Protein AF-A0A7S0Z4N4-F1 (afdb_monomer)

Foldseek 3Di:
DQQQPDDPVVVVVVVVQLVVQDAVVAPQVVLQLAAKAWWRHWVVQVVVCPPQVKHWPTWMWGDDPQKIKIWTWIDGPDHTKIKIWIFGKDWDAFDQDPNDTFTKIFTDTQAIAMGADPVDRPHHDDGCVVVVNDDPVRVVRSVVVNVVPDRVQRMWGWSHDDSVVGKTWIARPVVRIIIID

Secondary structure (DSSP, 8-state):
--TT---HHHHHHHHHHHHH--BTT-HHHHTT--EEEE--B-HHHHHHHGGGT-EEEEEEEEEETTEEEEEEEEESSSPSEEEEEEEEEEEEEEEEETTEEEEEEEEEEEEEEE-B-SS-TTSBPP-HHHHT---HHHHHHHHHHHHHS-GGG-EEEEEEEETTTTEEEEEEGGGTEEEE-

Nearest PDB structures (foldseek):
  5l33-assembly1_A  TM=5.636E-01  e=8.376E-01  synthetic construct
  8chu-assembly1_B  TM=6.435E-01  e=3.064E+00  Homo sapiens
  3f40-assembly1_A-2  TM=3.895E-01  e=5.260E+00  Cytophaga hutchinsonii ATCC 33406
  1omo-assembly1_A  TM=4.072E-01  e=6.186E+00  Archaeoglobus fulgidus

Mean predicted aligned error: 5.61 Å

Structure (mmCIF, N/CA/C/O backbone):
data_AF-A0A7S0Z4N4-F1
#
_entry.id   AF-A0A7S0Z4N4-F1
#
loop_
_atom_site.group_PDB
_atom_site.id
_atom_site.type_symbol
_atom_site.label_atom_id
_atom_site.label_alt_id
_atom_site.label_comp_id
_atom_site.label_asym_id
_atom_site.label_entity_id
_atom_site.label_seq_id
_atom_site.pdbx_PDB_ins_code
_atom_site.Cartn_x
_atom_site.Cartn_y
_atom_site.Cartn_z
_atom_site.occupancy
_atom_site.B_iso_or_equiv
_atom_site.auth_seq_id
_atom_site.auth_comp_id
_atom_site.auth_asym_id
_atom_site.auth_atom_id
_atom_site.pdbx_PDB_model_num
ATOM 1 N N . VAL A 1 1 ? -11.111 -10.489 -17.518 1.00 46.25 1 VAL A N 1
ATOM 2 C CA . VAL A 1 1 ? -11.376 -10.528 -16.069 1.00 46.25 1 VAL A CA 1
ATOM 3 C C . VAL A 1 1 ? -10.587 -9.399 -15.455 1.00 46.25 1 VAL A C 1
ATOM 5 O O . VAL A 1 1 ? -9.392 -9.303 -15.719 1.00 46.25 1 VAL A O 1
ATOM 8 N N . ASN A 1 2 ? -11.277 -8.478 -14.805 1.00 59.56 2 ASN A N 1
ATOM 9 C CA . ASN A 1 2 ? -10.670 -7.348 -14.133 1.00 59.56 2 ASN A CA 1
ATOM 10 C C . ASN A 1 2 ? -10.387 -7.793 -12.696 1.00 59.56 2 ASN A C 1
ATOM 12 O O . ASN A 1 2 ? -11.323 -8.106 -11.979 1.00 59.56 2 ASN A O 1
ATOM 16 N N . LEU A 1 3 ? -9.113 -7.952 -12.330 1.00 57.69 3 LEU A N 1
ATOM 17 C CA . LEU A 1 3 ? -8.719 -8.735 -11.150 1.00 57.69 3 LEU A CA 1
ATOM 18 C C . LEU A 1 3 ? -9.187 -8.133 -9.810 1.00 57.69 3 LEU A C 1
ATOM 20 O O . LEU A 1 3 ? -9.170 -8.836 -8.811 1.00 57.69 3 LEU A O 1
ATOM 24 N N . TYR A 1 4 ? -9.593 -6.859 -9.808 1.00 65.19 4 TYR A N 1
ATOM 25 C CA . TYR A 1 4 ? -10.124 -6.144 -8.637 1.00 65.1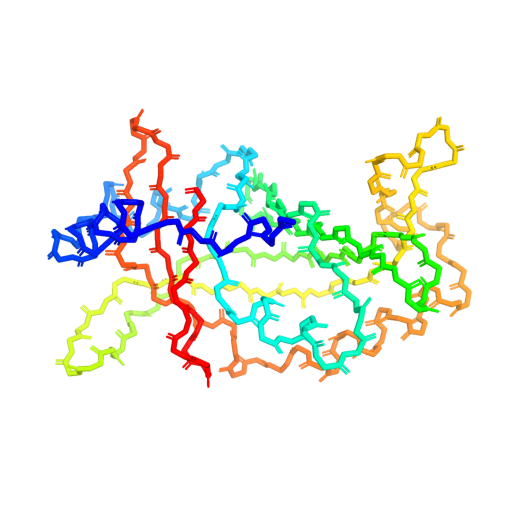9 4 TYR A CA 1
ATOM 26 C C . TYR A 1 4 ? -11.592 -5.746 -8.781 1.00 65.19 4 TYR A C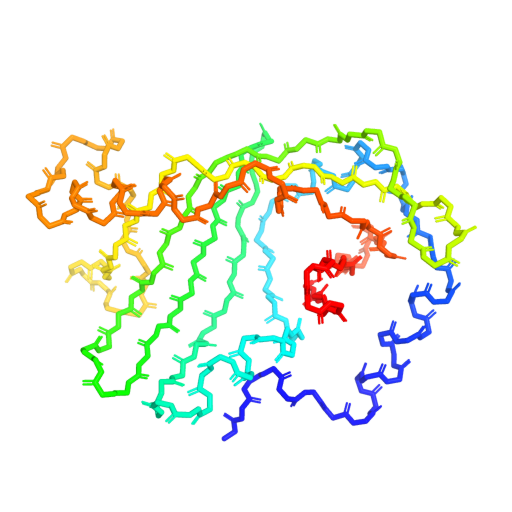 1
ATOM 28 O O . TYR A 1 4 ? -12.103 -4.985 -7.963 1.00 65.19 4 TYR A O 1
ATOM 36 N N . ASP A 1 5 ? -12.241 -6.200 -9.850 1.00 68.94 5 ASP A N 1
ATOM 37 C CA . ASP A 1 5 ? -13.694 -6.190 -9.951 1.00 68.94 5 ASP A CA 1
ATOM 38 C C . ASP A 1 5 ? -14.164 -7.416 -9.171 1.00 68.94 5 ASP A C 1
ATOM 40 O O . ASP A 1 5 ? -14.197 -8.533 -9.694 1.00 68.94 5 ASP A O 1
ATOM 44 N N . VAL A 1 6 ? -14.329 -7.218 -7.866 1.00 78.25 6 VAL A N 1
ATOM 45 C CA . VAL A 1 6 ? -14.783 -8.265 -6.956 1.00 78.25 6 VAL A CA 1
ATOM 46 C C . VAL A 1 6 ? -16.273 -8.500 -7.179 1.00 78.25 6 VAL A C 1
ATOM 48 O O . VAL A 1 6 ? -17.012 -7.564 -7.479 1.00 78.25 6 VAL A O 1
ATOM 51 N N . ASP A 1 7 ? -16.709 -9.752 -7.078 1.00 84.94 7 ASP A N 1
ATOM 52 C CA . ASP A 1 7 ? -18.134 -10.065 -7.159 1.00 84.94 7 ASP A CA 1
ATOM 53 C C . ASP A 1 7 ? -18.909 -9.517 -5.945 1.00 84.94 7 ASP A C 1
ATOM 55 O O . ASP A 1 7 ? -18.328 -9.099 -4.937 1.00 84.94 7 ASP A O 1
ATOM 59 N N . ASP A 1 8 ? -20.239 -9.508 -6.062 1.00 88.00 8 ASP A N 1
ATOM 60 C CA . ASP A 1 8 ? -21.138 -8.962 -5.041 1.00 88.00 8 ASP A CA 1
ATOM 61 C C . ASP A 1 8 ? -20.968 -9.657 -3.675 1.00 88.00 8 ASP A C 1
ATOM 63 O O . ASP A 1 8 ? -21.143 -9.016 -2.638 1.00 88.00 8 ASP A O 1
ATOM 67 N N . ASP A 1 9 ? -20.588 -10.940 -3.657 1.00 90.75 9 ASP A N 1
ATOM 68 C CA . ASP A 1 9 ? -20.400 -11.712 -2.425 1.00 90.75 9 ASP A CA 1
ATOM 69 C C . ASP A 1 9 ? -19.124 -11.274 -1.689 1.00 90.75 9 ASP A C 1
ATOM 71 O O . ASP A 1 9 ? -19.149 -11.034 -0.478 1.00 90.75 9 ASP A O 1
ATOM 75 N N . ILE A 1 10 ? -18.005 -11.111 -2.405 1.00 90.44 10 ILE A N 1
ATOM 76 C CA . ILE A 1 10 ? -16.762 -10.577 -1.830 1.00 90.44 10 ILE A CA 1
ATOM 77 C C . ILE A 1 10 ? -16.967 -9.131 -1.373 1.00 90.44 10 ILE A C 1
ATOM 79 O O . ILE A 1 10 ? -16.501 -8.763 -0.292 1.00 90.44 10 ILE A O 1
ATOM 83 N N . GLN A 1 11 ? -17.676 -8.315 -2.157 1.00 91.50 11 GLN A N 1
ATOM 84 C CA . GLN A 1 11 ? -17.976 -6.939 -1.766 1.00 91.50 11 GLN A CA 1
ATOM 85 C C . GLN A 1 11 ? -18.809 -6.892 -0.477 1.00 91.50 11 GLN A C 1
ATOM 87 O O . GLN A 1 11 ? -18.475 -6.132 0.431 1.00 91.50 11 GLN A O 1
ATOM 92 N N . LEU A 1 12 ? -19.826 -7.750 -0.349 1.00 93.62 12 LEU A N 1
ATOM 93 C CA . LEU A 1 12 ? -20.621 -7.870 0.873 1.00 93.62 12 LEU A CA 1
ATOM 94 C C . LEU A 1 12 ? -19.760 -8.268 2.081 1.00 93.62 12 LEU A C 1
ATOM 96 O O . LEU A 1 12 ? -19.913 -7.695 3.159 1.00 93.62 12 LEU A O 1
ATOM 100 N N . CYS A 1 13 ? -18.832 -9.215 1.914 1.00 94.50 13 CYS A N 1
ATOM 101 C CA . CYS A 1 13 ? -17.885 -9.579 2.969 1.00 94.50 13 CYS A CA 1
ATOM 102 C C . CYS A 1 13 ? -17.023 -8.384 3.396 1.00 94.50 13 CYS A C 1
ATOM 104 O O . CYS A 1 13 ? -16.891 -8.133 4.591 1.00 94.50 13 CYS A O 1
ATOM 106 N N . ILE A 1 14 ? -16.473 -7.620 2.445 1.00 94.94 14 ILE A N 1
ATOM 107 C CA . ILE A 1 14 ? -15.687 -6.412 2.745 1.00 94.94 14 ILE A CA 1
ATOM 108 C C . ILE A 1 14 ? -16.529 -5.403 3.538 1.00 94.94 14 ILE A C 1
ATOM 110 O O . ILE A 1 14 ? -16.046 -4.851 4.526 1.00 94.94 14 ILE A O 1
ATOM 114 N N . ASP A 1 15 ? -17.784 -5.185 3.146 1.00 95.12 15 ASP A N 1
ATOM 115 C CA . ASP A 1 15 ? -18.675 -4.240 3.822 1.00 95.12 15 ASP A CA 1
ATOM 116 C C . ASP A 1 15 ? -18.962 -4.659 5.275 1.00 95.12 15 ASP A C 1
ATOM 118 O O . ASP A 1 15 ? -18.921 -3.815 6.173 1.00 95.12 15 ASP A O 1
ATOM 122 N N . ILE A 1 16 ? -19.154 -5.960 5.529 1.00 96.12 16 ILE A N 1
ATOM 123 C CA . ILE A 1 16 ? -19.314 -6.516 6.885 1.00 96.12 16 ILE A CA 1
ATOM 124 C C . ILE A 1 16 ? -18.063 -6.258 7.737 1.00 96.12 16 ILE A C 1
ATOM 126 O O . ILE A 1 16 ? -18.179 -5.838 8.889 1.00 96.12 16 ILE A O 1
ATOM 130 N N . LEU A 1 17 ? -16.863 -6.468 7.183 1.00 96.44 17 LEU A N 1
ATOM 131 C CA . LEU A 1 17 ? -15.604 -6.208 7.895 1.00 96.44 17 LEU A CA 1
ATOM 132 C C . LEU A 1 17 ? -15.439 -4.716 8.233 1.00 96.44 17 LEU A C 1
ATOM 134 O O . LEU A 1 17 ? -15.033 -4.360 9.338 1.00 96.44 17 LEU A O 1
ATOM 138 N N . ILE A 1 18 ? -15.792 -3.823 7.304 1.00 95.38 18 ILE A N 1
ATOM 139 C CA . ILE A 1 18 ? -15.747 -2.367 7.520 1.00 95.38 18 ILE A CA 1
ATOM 140 C C . ILE A 1 18 ? -16.744 -1.922 8.604 1.00 95.38 18 ILE A C 1
ATOM 142 O O . ILE A 1 18 ? -16.462 -0.974 9.358 1.00 95.38 18 ILE A O 1
ATOM 146 N N . GLU A 1 19 ? -17.917 -2.560 8.657 1.00 94.25 19 GLU A N 1
ATOM 147 C CA . GLU A 1 19 ? -18.938 -2.303 9.674 1.00 94.25 19 GLU A CA 1
ATOM 148 C C . GLU A 1 19 ? -18.472 -2.739 11.067 1.00 94.25 19 GLU A C 1
ATOM 150 O O . GLU A 1 19 ? -18.597 -1.949 12.006 1.00 94.25 19 GLU A O 1
ATOM 155 N N . ASP A 1 20 ? -17.883 -3.934 11.185 1.00 94.50 20 ASP A N 1
ATOM 156 C CA . ASP A 1 20 ? -17.264 -4.419 12.425 1.00 94.50 20 ASP A CA 1
ATOM 157 C C . ASP A 1 20 ? -16.164 -3.463 12.909 1.00 94.50 20 ASP A C 1
ATOM 159 O O . ASP A 1 20 ? -16.126 -3.059 14.075 1.00 94.50 20 ASP A O 1
ATOM 163 N N . GLY A 1 21 ? -15.308 -3.017 11.989 1.00 93.31 21 GLY A N 1
ATOM 164 C CA . GLY A 1 21 ? -14.367 -1.942 12.259 1.00 93.31 21 GLY A CA 1
ATOM 165 C C . GLY A 1 21 ? -13.212 -2.311 13.189 1.00 93.31 21 GLY A C 1
ATOM 166 O O . GLY A 1 21 ? -12.494 -1.405 13.629 1.00 93.31 21 GLY A O 1
ATOM 167 N N . SER A 1 22 ? -13.054 -3.591 13.544 1.00 95.12 22 SER A N 1
ATOM 168 C CA . SER A 1 22 ? -12.025 -4.022 14.484 1.00 95.12 22 SER A CA 1
ATOM 169 C C . SER A 1 22 ? -10.623 -3.898 13.894 1.00 95.12 22 SER A C 1
ATOM 171 O O . SER A 1 22 ? -10.385 -4.051 12.698 1.00 95.12 22 SER A O 1
ATOM 173 N N . VAL A 1 23 ? -9.671 -3.566 14.764 1.00 95.88 23 VAL A N 1
ATOM 174 C CA . VAL A 1 23 ? -8.250 -3.475 14.425 1.00 95.88 23 VAL A CA 1
ATOM 175 C C . VAL A 1 23 ? -7.489 -4.264 15.482 1.00 95.88 23 VAL A C 1
ATOM 177 O O . VAL A 1 23 ? -7.193 -3.751 16.566 1.00 95.88 23 VAL A O 1
ATOM 180 N N . SER A 1 24 ? -7.215 -5.532 15.189 1.00 93.50 24 SER A N 1
ATOM 181 C CA . SER A 1 24 ? -6.606 -6.498 16.106 1.00 93.50 24 SER A CA 1
ATOM 182 C C . SER A 1 24 ? -5.245 -6.029 16.618 1.00 93.50 24 SER A C 1
ATOM 184 O O . SER A 1 24 ? -4.288 -5.853 15.863 1.00 93.50 24 SER A O 1
ATOM 186 N N . GLY A 1 25 ? -5.147 -5.810 17.933 1.00 90.62 25 GLY A N 1
ATOM 187 C CA . GLY A 1 25 ? -3.938 -5.277 18.574 1.00 90.62 25 GLY A CA 1
ATOM 188 C C . GLY A 1 25 ? -3.689 -3.780 18.331 1.00 90.62 25 GLY A C 1
ATOM 189 O O . GLY A 1 25 ? -2.651 -3.264 18.742 1.00 90.62 25 GLY A O 1
ATOM 190 N N . GLY A 1 26 ? -4.635 -3.071 17.706 1.00 93.81 26 GLY A N 1
ATOM 191 C CA . GLY A 1 26 ? -4.545 -1.644 17.405 1.00 93.81 26 GLY A CA 1
ATOM 192 C C . GLY A 1 26 ? -3.664 -1.309 16.198 1.00 93.81 26 GLY A C 1
ATOM 193 O O . GLY A 1 26 ? -3.061 -2.174 15.563 1.00 93.81 26 GLY A O 1
ATOM 194 N N . ILE A 1 27 ? -3.585 -0.014 15.878 1.00 94.62 27 ILE A N 1
ATOM 195 C CA . ILE A 1 27 ? -2.885 0.475 14.680 1.00 94.62 27 ILE A CA 1
ATOM 196 C C . ILE A 1 27 ? -1.398 0.116 14.661 1.00 94.62 27 ILE A C 1
ATOM 198 O O . ILE A 1 27 ? -0.863 -0.199 13.605 1.00 94.62 27 ILE A O 1
ATOM 202 N N . GLU A 1 28 ? -0.749 0.099 15.825 1.00 94.00 28 GLU A N 1
ATOM 203 C CA . GLU A 1 28 ? 0.664 -0.270 15.956 1.00 94.00 28 GLU A CA 1
ATOM 204 C C . GLU A 1 28 ? 0.929 -1.712 15.516 1.00 94.00 28 GLU A C 1
ATOM 206 O O . GLU A 1 28 ? 2.006 -2.011 15.009 1.00 94.00 28 GLU A O 1
ATOM 211 N N . ASN A 1 29 ? -0.045 -2.606 15.695 1.00 91.94 29 ASN A N 1
ATOM 212 C CA . ASN A 1 29 ? 0.056 -3.979 15.218 1.00 91.94 29 ASN A CA 1
ATOM 213 C C . ASN A 1 29 ? -0.190 -4.061 13.706 1.00 91.94 29 ASN A C 1
ATOM 215 O O . ASN A 1 29 ? 0.565 -4.723 13.005 1.00 91.94 29 ASN A O 1
ATOM 219 N N . ALA A 1 30 ? -1.188 -3.331 13.197 1.00 90.44 30 ALA A N 1
ATOM 220 C CA . ALA A 1 30 ? -1.506 -3.298 11.768 1.00 90.44 30 ALA A CA 1
ATOM 221 C C . ALA A 1 30 ? -0.333 -2.787 10.911 1.00 90.44 30 ALA A C 1
ATOM 223 O O . ALA A 1 30 ? -0.017 -3.362 9.875 1.00 90.44 30 ALA A O 1
ATOM 224 N N . VAL A 1 31 ? 0.367 -1.737 11.356 1.00 92.31 31 VAL A N 1
ATOM 225 C CA . VAL A 1 31 ? 1.522 -1.182 10.617 1.00 92.31 31 VAL A CA 1
ATOM 226 C C . VAL A 1 31 ? 2.799 -2.015 10.751 1.00 92.31 31 VAL A C 1
ATOM 228 O O . VAL A 1 31 ? 3.743 -1.801 9.997 1.00 92.31 31 VAL A O 1
ATOM 231 N N . ARG A 1 32 ? 2.834 -2.950 11.707 1.00 89.31 32 ARG A N 1
ATOM 232 C CA . ARG A 1 32 ? 3.895 -3.952 11.884 1.00 89.31 32 ARG A CA 1
ATOM 233 C C . ARG A 1 32 ? 3.587 -5.270 11.184 1.00 89.31 32 ARG A C 1
ATOM 235 O O . ARG A 1 32 ? 4.298 -6.230 11.452 1.00 89.31 32 ARG A O 1
ATOM 242 N N . GLY A 1 33 ? 2.523 -5.344 10.379 1.00 84.19 33 GLY A N 1
ATOM 243 C CA . GLY A 1 33 ? 2.094 -6.547 9.663 1.00 84.19 33 GLY A CA 1
ATOM 244 C C . GLY A 1 33 ? 3.123 -7.017 8.634 1.00 84.19 33 GLY A C 1
ATOM 245 O O . GLY A 1 33 ? 2.863 -6.964 7.437 1.00 84.19 33 GLY A O 1
ATOM 246 N N . ASP A 1 34 ? 4.300 -7.425 9.101 1.00 91.62 34 ASP A N 1
ATOM 247 C CA . ASP A 1 34 ? 5.420 -7.881 8.300 1.00 91.62 34 ASP A CA 1
ATOM 248 C C . ASP A 1 34 ? 4.990 -9.115 7.504 1.00 91.62 34 ASP A C 1
ATOM 250 O O . ASP A 1 34 ? 4.361 -10.034 8.036 1.00 91.62 34 ASP A O 1
ATOM 254 N N . GLY A 1 35 ? 5.329 -9.131 6.220 1.00 92.75 35 GLY A N 1
ATOM 255 C CA . GLY A 1 35 ? 4.901 -10.166 5.292 1.00 92.75 35 GLY A CA 1
ATOM 256 C C . GLY A 1 35 ? 4.506 -9.623 3.927 1.00 92.75 35 GLY A C 1
ATOM 257 O O . GLY A 1 35 ? 4.689 -8.444 3.610 1.00 92.75 35 GLY A O 1
ATOM 258 N N . GLU A 1 36 ? 3.976 -10.526 3.110 1.00 94.62 36 GLU A N 1
ATOM 259 C CA . GLU A 1 36 ? 3.473 -10.239 1.772 1.00 94.62 36 GLU A CA 1
ATOM 260 C C . GLU A 1 36 ? 1.947 -10.138 1.811 1.00 94.62 36 GLU A C 1
ATOM 262 O O . GLU A 1 36 ? 1.270 -11.025 2.326 1.00 94.62 36 GLU A O 1
ATOM 267 N N . TRP A 1 37 ? 1.416 -9.062 1.241 1.00 94.88 37 TRP A N 1
ATOM 268 C CA . TRP A 1 37 ? -0.009 -8.761 1.191 1.00 94.88 37 TRP A CA 1
ATOM 269 C C . TRP A 1 37 ? -0.445 -8.671 -0.260 1.00 94.88 37 TRP A C 1
ATOM 271 O O . TRP A 1 37 ? 0.063 -7.839 -1.018 1.00 94.88 37 TRP A O 1
ATOM 281 N N . GLN A 1 38 ? -1.391 -9.514 -0.658 1.00 94.19 38 GLN A N 1
ATOM 282 C CA . GLN A 1 38 ? -1.901 -9.518 -2.020 1.00 94.19 38 GLN A CA 1
ATOM 283 C C . GLN A 1 38 ? -3.226 -8.768 -2.077 1.00 94.19 38 GLN A C 1
ATOM 285 O O . GLN A 1 38 ? -4.231 -9.217 -1.539 1.00 94.19 38 GLN A O 1
ATOM 290 N N . VAL A 1 39 ? -3.249 -7.648 -2.797 1.00 93.25 39 VAL A N 1
ATOM 291 C CA . VAL A 1 39 ? -4.478 -6.873 -2.954 1.00 93.25 39 VAL A CA 1
ATOM 292 C C . VAL A 1 39 ? -5.457 -7.653 -3.819 1.00 93.25 39 VAL A C 1
ATOM 294 O O . VAL A 1 39 ? -5.137 -8.034 -4.948 1.00 93.25 39 VAL A O 1
ATOM 297 N N . PHE A 1 40 ? -6.666 -7.851 -3.304 1.00 91.69 40 PHE A N 1
ATOM 298 C CA . PHE A 1 40 ? -7.758 -8.496 -4.031 1.00 91.69 40 PHE A CA 1
ATOM 299 C C . PHE A 1 40 ? -8.908 -7.531 -4.348 1.00 91.69 40 PHE A C 1
ATOM 301 O O . PHE A 1 40 ? -9.676 -7.795 -5.268 1.00 91.69 40 PHE A O 1
ATOM 308 N N . CYS A 1 41 ? -8.996 -6.380 -3.672 1.00 91.12 41 CYS A N 1
ATOM 309 C CA . CYS A 1 41 ? -9.958 -5.324 -3.994 1.00 91.12 41 CYS A CA 1
ATOM 310 C C . CYS A 1 41 ? -9.282 -3.947 -3.991 1.00 91.12 41 CYS A C 1
ATOM 312 O O . CYS A 1 41 ? -8.666 -3.561 -3.001 1.00 91.12 41 CYS A O 1
ATOM 314 N N . ALA A 1 42 ? -9.397 -3.202 -5.096 1.00 89.62 42 ALA A N 1
ATOM 315 C CA . ALA A 1 42 ? -8.920 -1.822 -5.234 1.00 89.62 42 ALA A CA 1
ATOM 316 C C . ALA A 1 42 ? -9.644 -1.094 -6.393 1.00 89.62 42 ALA A C 1
ATOM 318 O O . ALA A 1 42 ? -9.065 -0.895 -7.469 1.00 89.62 42 ALA A O 1
ATOM 319 N N . PRO A 1 43 ? -10.907 -0.662 -6.208 1.00 85.62 43 PRO A N 1
ATOM 320 C CA . PRO A 1 43 ? -11.743 -0.124 -7.288 1.00 85.62 43 PRO A CA 1
ATOM 321 C C . PRO A 1 43 ? -11.146 1.087 -8.018 1.00 85.62 43 PRO A C 1
ATOM 323 O O . PRO A 1 43 ? -11.321 1.252 -9.225 1.00 85.62 43 PRO A O 1
ATOM 326 N N . HIS A 1 44 ? -10.389 1.946 -7.331 1.00 83.06 44 HIS A N 1
ATOM 327 C CA . HIS A 1 44 ? -9.733 3.072 -8.000 1.00 83.06 44 HIS A CA 1
ATOM 328 C C . HIS A 1 44 ? -8.714 2.641 -9.068 1.00 83.06 44 HIS A C 1
ATOM 330 O O . HIS A 1 44 ? -8.573 3.326 -10.080 1.00 83.06 44 HIS A O 1
ATOM 336 N N . ILE A 1 45 ? -8.032 1.506 -8.889 1.00 78.31 45 ILE A N 1
ATOM 337 C CA . ILE A 1 45 ? -7.049 0.999 -9.855 1.00 78.31 45 ILE A CA 1
ATOM 338 C C . ILE A 1 45 ? -7.744 0.547 -11.136 1.00 78.31 45 ILE A C 1
ATOM 340 O O . ILE A 1 45 ? -7.269 0.845 -12.232 1.00 78.31 45 ILE A O 1
ATOM 344 N N . VAL A 1 46 ? -8.908 -0.093 -11.004 1.00 71.00 46 VAL A N 1
ATOM 345 C CA . VAL A 1 46 ? -9.796 -0.428 -12.126 1.00 71.00 46 VAL A CA 1
ATOM 346 C C . VAL A 1 46 ? -10.173 0.822 -12.915 1.00 71.00 46 VAL A C 1
ATOM 348 O O . VAL A 1 46 ? -10.040 0.861 -14.140 1.00 71.00 46 VAL A O 1
ATOM 351 N N . ASN A 1 47 ? -10.617 1.856 -12.202 1.00 70.44 47 ASN A N 1
ATOM 352 C CA . ASN A 1 47 ? -11.106 3.087 -12.813 1.00 70.44 47 ASN A CA 1
ATOM 353 C C . ASN A 1 47 ? -9.993 3.863 -13.535 1.00 70.44 47 ASN A C 1
ATOM 355 O O . ASN A 1 47 ? -10.247 4.468 -14.575 1.00 70.44 47 ASN A O 1
ATOM 359 N N . LEU A 1 48 ? -8.756 3.811 -13.029 1.00 67.31 48 LEU A N 1
ATOM 360 C CA . LEU A 1 48 ? -7.581 4.399 -13.684 1.00 67.31 48 LEU A CA 1
ATOM 361 C C . LEU A 1 48 ? -7.113 3.586 -14.906 1.00 67.31 48 LEU A C 1
ATOM 363 O O . LEU A 1 48 ? -6.638 4.163 -15.883 1.00 67.31 48 LEU A O 1
ATOM 367 N N . ALA A 1 49 ? -7.264 2.260 -14.872 1.00 63.03 49 ALA A N 1
ATOM 368 C CA . ALA A 1 49 ? -6.912 1.338 -15.956 1.00 63.03 49 ALA A CA 1
ATOM 369 C C . ALA A 1 49 ? -7.847 1.440 -17.181 1.00 63.03 49 ALA A C 1
ATOM 371 O O . ALA A 1 49 ? -7.395 1.411 -18.332 1.00 63.03 49 ALA A O 1
ATOM 372 N N . GLY A 1 50 ? -9.156 1.563 -16.933 1.00 60.06 50 GLY A N 1
ATOM 373 C CA . GLY A 1 50 ? -10.216 1.416 -17.938 1.00 60.06 50 GLY A CA 1
ATOM 374 C C . GLY A 1 50 ? -10.087 2.295 -19.195 1.00 60.06 50 GLY A C 1
ATOM 375 O O . GLY A 1 50 ? -10.159 1.755 -20.301 1.00 60.06 50 GLY A O 1
ATOM 376 N N . PRO A 1 51 ? -9.865 3.619 -19.086 1.00 59.47 51 PRO A N 1
ATOM 377 C CA . PRO A 1 51 ? -9.896 4.520 -20.244 1.00 59.47 51 PRO A CA 1
ATOM 378 C C . PRO A 1 51 ? -8.747 4.345 -21.248 1.00 59.47 51 PRO A C 1
ATOM 380 O O . PRO A 1 51 ? -8.865 4.787 -22.388 1.00 59.47 51 PRO A O 1
ATOM 383 N N . VAL A 1 52 ? -7.629 3.732 -20.841 1.00 59.97 52 VAL A N 1
ATOM 384 C CA . VAL A 1 52 ? -6.372 3.719 -21.622 1.00 59.97 52 VAL A CA 1
ATOM 385 C C . VAL A 1 52 ? -5.962 2.298 -22.034 1.00 59.97 52 VAL A C 1
ATOM 387 O O . VAL A 1 52 ? -4.874 2.084 -22.563 1.00 59.97 52 VAL A O 1
ATOM 390 N N . GLY A 1 53 ? -6.815 1.295 -21.791 1.00 61.03 53 GLY A N 1
ATOM 391 C CA . GLY A 1 53 ? -6.509 -0.106 -22.105 1.00 61.03 53 GLY A CA 1
ATOM 392 C C . GLY A 1 53 ? -5.306 -0.659 -21.331 1.00 61.03 53 GLY A C 1
ATOM 393 O O . GLY A 1 53 ? -4.694 -1.634 -21.767 1.00 61.03 53 GLY A O 1
ATOM 394 N N . VAL A 1 54 ? -4.955 -0.027 -20.208 1.00 69.81 54 VAL A N 1
ATOM 395 C CA . VAL A 1 54 ? -3.900 -0.478 -19.299 1.00 69.81 54 VAL A CA 1
ATOM 396 C C . VAL A 1 54 ? -4.535 -1.408 -18.275 1.00 69.81 54 VAL A C 1
ATOM 398 O O . VAL A 1 54 ? -5.641 -1.164 -17.813 1.00 69.81 54 VAL A O 1
ATOM 401 N N . ARG A 1 55 ? -3.861 -2.495 -17.918 1.00 74.19 55 ARG A N 1
ATOM 402 C CA . ARG A 1 55 ? -4.244 -3.373 -16.809 1.00 74.19 55 ARG A CA 1
ATOM 403 C C . ARG A 1 55 ? -3.217 -3.231 -15.713 1.00 74.19 55 ARG A C 1
ATOM 405 O O . ARG A 1 55 ? -2.038 -3.276 -16.027 1.00 74.19 55 ARG A O 1
ATOM 412 N N . PHE A 1 56 ? -3.664 -3.126 -14.471 1.00 80.12 56 PHE A N 1
ATOM 413 C CA . PHE A 1 56 ? -2.810 -3.097 -13.290 1.00 80.12 56 PHE A CA 1
ATOM 414 C C . PHE A 1 56 ? -3.123 -4.327 -12.442 1.00 80.12 56 PHE A C 1
ATOM 416 O O . PHE A 1 56 ? -4.077 -4.297 -11.680 1.00 80.12 56 PHE A O 1
ATOM 423 N N . ALA A 1 57 ? -2.411 -5.436 -12.633 1.00 81.31 57 ALA A N 1
ATOM 424 C CA . ALA A 1 57 ? -2.600 -6.657 -11.846 1.00 81.31 57 ALA A CA 1
ATOM 425 C C . ALA A 1 57 ? -1.452 -7.663 -12.057 1.00 81.31 57 ALA A C 1
ATOM 427 O O . ALA A 1 57 ? -1.085 -7.906 -13.215 1.00 81.31 57 ALA A O 1
ATOM 428 N N . PRO A 1 58 ? -0.950 -8.322 -10.992 1.00 87.50 58 PRO A N 1
ATOM 429 C CA . PRO A 1 58 ? -1.346 -8.160 -9.584 1.00 87.50 58 PRO A CA 1
ATOM 430 C C . PRO A 1 58 ? -0.744 -6.897 -8.940 1.00 87.50 58 PRO A C 1
ATOM 432 O O . PRO A 1 58 ? 0.170 -6.290 -9.499 1.00 87.50 58 PRO A O 1
ATOM 435 N N . LEU A 1 59 ? -1.291 -6.508 -7.787 1.00 90.88 59 LEU A N 1
ATOM 436 C CA . LEU A 1 59 ? -0.804 -5.478 -6.874 1.00 90.88 59 LEU A CA 1
ATOM 437 C C . LEU A 1 59 ? -0.515 -6.180 -5.556 1.00 90.88 59 LEU A C 1
ATOM 439 O O . LEU A 1 59 ? -1.369 -6.882 -5.013 1.00 90.88 59 LEU A O 1
ATOM 443 N N . GLN A 1 60 ? 0.691 -5.975 -5.064 1.00 94.38 60 GLN A N 1
ATOM 444 C CA . GLN A 1 60 ? 1.183 -6.602 -3.853 1.00 94.38 60 GLN A CA 1
ATOM 445 C C . GLN A 1 60 ? 1.930 -5.580 -3.009 1.00 94.38 60 GLN A C 1
ATOM 447 O O . GLN A 1 60 ? 2.569 -4.667 -3.545 1.00 94.38 60 GLN A O 1
ATOM 452 N N . TYR A 1 61 ? 1.873 -5.772 -1.697 1.00 94.44 61 TYR A N 1
ATOM 453 C CA . TYR A 1 61 ? 2.711 -5.069 -0.745 1.00 94.44 61 TYR A CA 1
ATOM 454 C C . TYR A 1 61 ? 3.635 -6.048 -0.032 1.00 94.44 61 TYR A C 1
ATOM 456 O O . TYR A 1 61 ? 3.248 -7.173 0.262 1.00 94.44 61 TYR A O 1
ATOM 464 N N . VAL A 1 62 ? 4.842 -5.600 0.285 1.00 95.50 62 VAL A N 1
ATOM 465 C CA . VAL A 1 62 ? 5.745 -6.290 1.208 1.00 95.50 62 VAL A CA 1
ATOM 466 C C . VAL A 1 62 ? 6.065 -5.330 2.337 1.00 95.50 62 VAL A C 1
ATOM 468 O O . VAL A 1 62 ? 6.525 -4.216 2.074 1.00 95.50 62 VAL A O 1
ATOM 471 N N . ILE A 1 63 ? 5.812 -5.750 3.572 1.00 94.81 63 ILE A N 1
ATOM 472 C CA . ILE A 1 63 ? 6.132 -4.987 4.778 1.00 94.81 63 ILE A CA 1
ATOM 473 C C . ILE A 1 63 ? 7.220 -5.734 5.550 1.00 94.81 63 ILE A C 1
ATOM 475 O O . ILE A 1 63 ? 7.140 -6.947 5.722 1.00 94.81 63 ILE A O 1
ATOM 479 N N . ASP A 1 64 ? 8.255 -5.010 5.972 1.00 94.00 64 ASP A N 1
ATOM 480 C CA . ASP A 1 64 ? 9.333 -5.542 6.815 1.00 94.00 64 ASP A CA 1
ATOM 481 C C . ASP A 1 64 ? 9.915 -4.421 7.682 1.00 94.00 64 ASP A C 1
ATOM 483 O O . ASP A 1 64 ? 10.510 -3.457 7.179 1.00 94.00 64 ASP A O 1
ATOM 487 N N . GLY A 1 65 ? 9.709 -4.505 8.996 1.00 91.75 65 GLY A N 1
ATOM 488 C CA . GLY A 1 65 ? 10.293 -3.576 9.959 1.00 91.75 65 GLY A CA 1
ATOM 489 C C . GLY A 1 65 ? 9.872 -2.120 9.729 1.00 91.75 65 GLY A C 1
ATOM 490 O O . GLY A 1 65 ? 10.689 -1.204 9.867 1.00 91.75 65 GLY A O 1
ATOM 491 N N . GLY A 1 66 ? 8.614 -1.896 9.329 1.00 92.69 66 GLY A N 1
ATOM 492 C CA . GLY A 1 66 ? 8.058 -0.567 9.031 1.00 92.69 66 GLY A CA 1
ATOM 493 C C . GLY A 1 66 ? 8.494 0.024 7.684 1.00 92.69 66 GLY A C 1
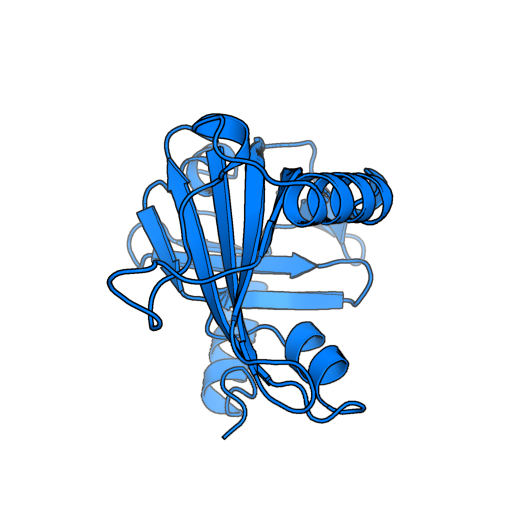ATOM 494 O O . GLY A 1 66 ? 8.187 1.180 7.380 1.00 92.69 66 GLY A O 1
ATOM 495 N N . LYS A 1 67 ? 9.206 -0.745 6.856 1.00 94.69 67 LYS A N 1
ATOM 496 C CA . LYS A 1 67 ? 9.378 -0.441 5.433 1.00 94.69 67 LYS A CA 1
ATOM 497 C C . LYS A 1 67 ? 8.245 -1.076 4.653 1.00 94.69 67 LYS A C 1
ATOM 499 O O . LYS A 1 67 ? 7.790 -2.156 5.006 1.00 94.69 67 LYS A O 1
ATOM 504 N N . ILE A 1 68 ? 7.834 -0.420 3.579 1.00 94.75 68 ILE A N 1
ATOM 505 C CA . ILE A 1 68 ? 6.835 -0.945 2.655 1.00 94.75 68 ILE A CA 1
ATOM 506 C C . ILE A 1 68 ? 7.370 -0.879 1.231 1.00 94.75 68 ILE A C 1
ATOM 508 O O . ILE A 1 68 ? 7.955 0.126 0.820 1.00 94.75 68 ILE A O 1
ATOM 512 N N . ARG A 1 69 ? 7.153 -1.952 0.478 1.00 95.44 69 ARG A N 1
ATOM 513 C CA . ARG A 1 69 ? 7.310 -2.028 -0.973 1.00 95.44 69 ARG A CA 1
ATOM 514 C C . ARG A 1 69 ? 5.942 -2.307 -1.581 1.00 95.44 69 ARG A C 1
ATOM 516 O O . ARG A 1 69 ? 5.199 -3.119 -1.053 1.00 95.44 69 ARG A O 1
ATOM 523 N N . SER A 1 70 ? 5.615 -1.619 -2.662 1.00 93.75 70 SER A N 1
ATOM 524 C CA . SER A 1 70 ? 4.414 -1.809 -3.467 1.00 93.75 70 SER A CA 1
ATOM 525 C C . SER A 1 70 ? 4.852 -2.152 -4.879 1.00 93.75 70 SER A C 1
ATOM 527 O O . SER A 1 70 ? 5.606 -1.384 -5.476 1.00 93.75 70 SER A O 1
ATOM 529 N N . ASP A 1 71 ? 4.387 -3.272 -5.417 1.00 94.56 71 ASP A N 1
ATOM 530 C CA . ASP A 1 71 ? 4.633 -3.652 -6.803 1.00 94.56 71 ASP A CA 1
ATOM 531 C C . ASP A 1 71 ? 3.294 -3.856 -7.502 1.00 94.56 71 ASP A C 1
ATOM 533 O O . ASP A 1 71 ? 2.454 -4.635 -7.054 1.00 94.56 71 ASP A O 1
ATOM 537 N N . VAL A 1 72 ? 3.099 -3.178 -8.630 1.00 90.88 72 VAL A N 1
ATOM 538 C CA . VAL A 1 72 ? 1.951 -3.409 -9.501 1.00 90.88 72 VAL A CA 1
ATOM 539 C C . VAL A 1 72 ? 2.419 -3.730 -10.904 1.00 90.88 72 VAL A C 1
ATOM 541 O O . VAL A 1 72 ? 3.168 -2.973 -11.532 1.00 90.88 72 VAL A O 1
ATOM 544 N N . ARG A 1 73 ? 1.968 -4.865 -11.427 1.00 89.50 73 ARG A N 1
AT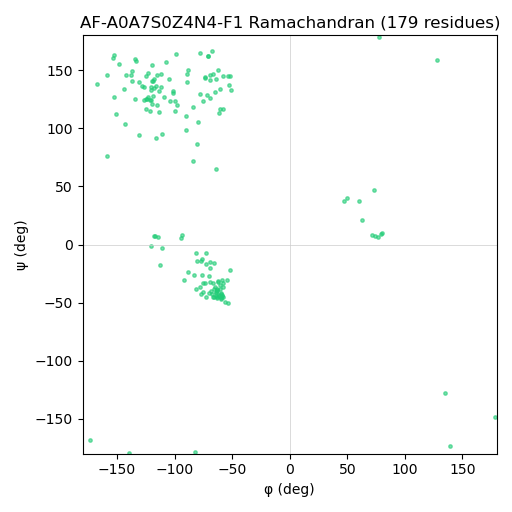OM 545 C CA . ARG A 1 73 ? 2.240 -5.213 -12.817 1.00 89.50 73 ARG A CA 1
ATOM 546 C C . ARG A 1 73 ? 1.313 -4.419 -13.717 1.00 89.50 73 ARG A C 1
ATOM 548 O O . ARG A 1 73 ? 0.103 -4.431 -13.511 1.00 89.50 73 ARG A O 1
ATOM 555 N N . HIS A 1 74 ? 1.866 -3.767 -14.731 1.00 84.75 74 HIS A N 1
ATOM 556 C CA . HIS A 1 74 ? 1.099 -3.093 -15.764 1.00 84.75 74 HIS A CA 1
ATOM 557 C C . HIS A 1 74 ? 1.245 -3.794 -17.120 1.00 84.75 74 HIS A C 1
ATOM 559 O O . HIS A 1 74 ? 2.307 -4.323 -17.446 1.00 84.75 74 HIS A O 1
ATOM 565 N N . GLY A 1 75 ? 0.195 -3.768 -17.938 1.00 77.12 75 GLY A N 1
ATOM 566 C CA . GLY A 1 75 ? 0.245 -4.240 -19.326 1.00 77.12 75 GLY A CA 1
ATOM 567 C C . GLY A 1 75 ? -0.794 -3.564 -20.215 1.00 77.12 75 GLY A C 1
ATOM 568 O O . GLY A 1 75 ? -1.759 -3.001 -19.699 1.00 77.12 75 GLY A O 1
ATOM 569 N N . GLY A 1 76 ? -0.603 -3.587 -21.537 1.00 72.75 76 GLY A N 1
ATOM 570 C CA . GLY A 1 76 ? -1.514 -2.951 -22.501 1.00 72.75 76 GLY A CA 1
ATOM 571 C C . GLY A 1 76 ? -0.803 -2.141 -23.591 1.00 72.75 76 GLY A C 1
ATOM 572 O O . GLY A 1 76 ? 0.059 -2.663 -24.289 1.00 72.75 76 GLY A O 1
ATOM 573 N N . ILE A 1 77 ? -1.201 -0.874 -23.780 1.00 55.62 77 ILE A N 1
ATOM 574 C CA . ILE A 1 77 ? -0.654 0.021 -24.830 1.00 55.62 77 ILE A CA 1
ATOM 575 C C . ILE A 1 77 ? 0.801 0.440 -24.536 1.00 55.62 77 ILE A C 1
ATOM 577 O O . ILE A 1 77 ? 1.572 0.721 -25.454 1.00 55.62 77 ILE A O 1
ATOM 581 N N . VAL A 1 78 ? 1.192 0.460 -23.261 1.00 61.06 78 VAL A N 1
ATOM 582 C CA . VAL A 1 78 ? 2.590 0.595 -22.826 1.00 61.06 78 VAL A CA 1
ATOM 583 C C . VAL A 1 78 ? 3.240 -0.791 -22.732 1.00 61.06 78 VAL A C 1
ATOM 585 O O . VAL A 1 78 ? 2.526 -1.749 -22.433 1.00 61.06 78 VAL A O 1
ATOM 588 N N . PRO A 1 79 ? 4.566 -0.928 -22.948 1.00 69.31 79 PRO A N 1
ATOM 589 C CA . PRO A 1 79 ? 5.250 -2.203 -22.758 1.00 69.31 79 PRO A CA 1
ATOM 590 C C . PRO A 1 79 ? 4.931 -2.800 -21.387 1.00 69.31 79 PRO A C 1
ATOM 592 O O . PRO A 1 79 ? 4.996 -2.094 -20.379 1.00 69.31 79 PRO A O 1
ATOM 595 N N . ASP A 1 80 ? 4.588 -4.087 -21.365 1.00 79.31 80 ASP A N 1
ATOM 596 C CA . ASP A 1 80 ? 4.337 -4.826 -20.131 1.00 79.31 80 ASP A CA 1
ATOM 597 C C . ASP A 1 80 ? 5.520 -4.685 -19.171 1.00 79.31 80 ASP A C 1
ATOM 599 O O . ASP A 1 80 ? 6.688 -4.789 -19.560 1.00 79.31 80 ASP A O 1
ATOM 603 N N . GLY A 1 81 ? 5.216 -4.471 -17.899 1.00 87.44 81 GLY A N 1
ATOM 604 C CA . GLY A 1 81 ? 6.237 -4.229 -16.902 1.00 87.44 81 GLY A CA 1
ATOM 605 C C . GLY A 1 81 ? 5.673 -4.158 -15.500 1.00 87.44 81 GLY A C 1
ATOM 606 O O . GLY A 1 81 ? 4.528 -4.517 -15.237 1.00 87.44 81 GLY A O 1
ATOM 607 N N . TRP A 1 82 ? 6.520 -3.696 -14.598 1.00 91.69 82 TRP A N 1
ATOM 608 C CA . TRP A 1 82 ? 6.186 -3.472 -13.205 1.00 91.69 82 TRP A CA 1
ATOM 609 C C . TRP A 1 82 ? 6.414 -2.010 -12.893 1.00 91.69 82 TRP A C 1
ATOM 611 O O . TRP A 1 82 ? 7.443 -1.470 -13.288 1.00 91.69 82 TRP A O 1
ATOM 621 N N . LEU A 1 83 ? 5.476 -1.396 -12.182 1.00 89.31 83 LEU A N 1
ATOM 622 C CA . LEU A 1 83 ? 5.674 -0.131 -11.497 1.00 89.31 83 LEU A CA 1
ATOM 623 C C . LEU A 1 83 ? 5.821 -0.456 -10.018 1.00 89.31 83 LEU A C 1
ATOM 625 O O . LEU A 1 83 ? 4.959 -1.110 -9.437 1.00 89.31 83 LEU A O 1
ATOM 629 N N . SER A 1 84 ? 6.934 -0.037 -9.440 1.00 93.25 84 SER A N 1
ATOM 630 C CA . SER A 1 84 ? 7.298 -0.365 -8.070 1.00 93.25 84 SER A CA 1
ATOM 631 C C . SER A 1 84 ? 7.566 0.915 -7.288 1.00 93.25 84 SER A C 1
ATOM 633 O O . SER A 1 84 ? 8.082 1.895 -7.839 1.00 93.25 84 SER A O 1
ATOM 635 N N . ALA A 1 85 ? 7.205 0.905 -6.012 1.00 92.94 85 ALA A N 1
ATOM 636 C CA . ALA A 1 85 ? 7.473 1.982 -5.077 1.00 92.94 85 ALA A CA 1
ATOM 637 C C . ALA A 1 85 ? 7.930 1.413 -3.733 1.00 92.94 85 ALA A C 1
ATOM 639 O O . ALA A 1 85 ? 7.441 0.371 -3.303 1.00 92.94 85 ALA A O 1
ATOM 640 N N . SER A 1 86 ? 8.831 2.102 -3.041 1.00 94.75 86 SER A N 1
ATOM 641 C CA . SER A 1 86 ? 9.205 1.766 -1.668 1.00 94.75 86 SER A CA 1
ATOM 642 C C . SER A 1 86 ? 9.243 2.992 -0.778 1.00 94.75 86 SER A C 1
ATOM 644 O O . SER A 1 86 ? 9.357 4.127 -1.244 1.00 94.75 86 SER A O 1
ATOM 646 N N . GLY A 1 87 ? 9.111 2.748 0.516 1.00 93.50 87 GLY A N 1
ATOM 647 C CA . GLY A 1 87 ? 9.024 3.797 1.507 1.00 93.50 87 GLY A CA 1
ATOM 648 C C . GLY A 1 87 ? 8.830 3.244 2.905 1.00 93.50 87 GLY A C 1
ATOM 649 O O . GLY A 1 87 ? 9.301 2.151 3.234 1.00 93.50 87 GLY A O 1
ATOM 650 N N . LYS A 1 88 ? 8.124 4.010 3.732 1.00 94.25 88 LYS A N 1
ATOM 651 C CA . LYS A 1 88 ? 7.849 3.656 5.127 1.00 94.25 88 LYS A CA 1
ATOM 652 C C . LYS A 1 88 ? 6.361 3.621 5.402 1.00 94.25 88 LYS A C 1
ATOM 654 O O . LYS A 1 88 ? 5.610 4.415 4.843 1.00 94.25 88 LYS A O 1
ATOM 659 N N . VAL A 1 89 ? 5.976 2.735 6.310 1.00 94.75 89 VAL A N 1
ATOM 660 C CA . VAL A 1 89 ? 4.646 2.682 6.905 1.00 94.75 89 VAL A CA 1
ATOM 661 C C . VAL A 1 89 ? 4.774 2.916 8.407 1.00 94.75 89 VAL A C 1
ATOM 663 O O . VAL A 1 89 ? 5.673 2.390 9.061 1.00 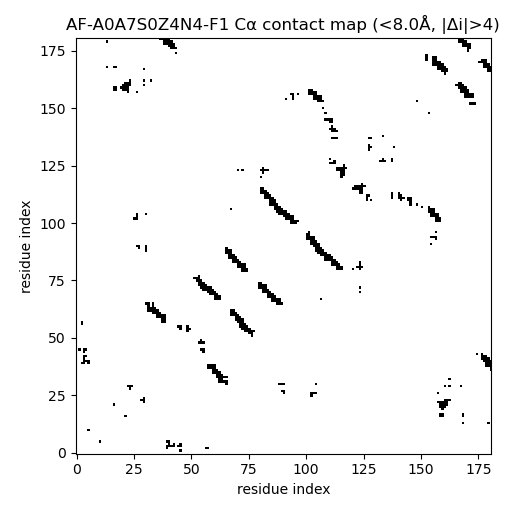94.75 89 VAL A O 1
ATOM 666 N N . SER A 1 90 ? 3.913 3.760 8.965 1.00 94.81 90 SER A N 1
ATOM 667 C CA . SER A 1 90 ? 3.889 4.028 10.406 1.00 94.81 90 SER A CA 1
ATOM 668 C C . SER A 1 90 ? 2.482 4.331 10.892 1.00 94.81 90 SER A C 1
ATOM 670 O O . SER A 1 90 ? 1.633 4.775 10.121 1.00 94.81 90 SER A O 1
ATOM 672 N N . ALA A 1 91 ? 2.219 4.090 12.174 1.00 95.38 91 ALA A N 1
ATOM 673 C CA . ALA A 1 91 ? 0.991 4.551 12.800 1.00 95.38 91 ALA A CA 1
ATOM 674 C C . ALA A 1 91 ? 0.990 6.084 12.850 1.00 95.38 91 ALA A C 1
ATOM 676 O O . ALA A 1 91 ? 2.035 6.724 12.992 1.00 95.38 91 ALA A O 1
ATOM 677 N N . THR A 1 92 ? -0.186 6.691 12.730 1.00 94.44 92 THR A N 1
ATOM 678 C CA . THR A 1 92 ? -0.332 8.141 12.845 1.00 94.44 92 THR A CA 1
ATOM 679 C C . THR A 1 92 ? -1.586 8.507 13.632 1.00 94.44 92 THR A C 1
ATOM 681 O O . THR A 1 92 ? -2.290 7.640 14.152 1.00 94.44 92 THR A O 1
ATOM 684 N N . VAL A 1 93 ? -1.832 9.809 13.784 1.00 92.56 93 VAL A N 1
ATOM 685 C CA . VAL A 1 93 ? -3.031 10.304 14.464 1.00 92.56 93 VAL A CA 1
ATOM 686 C C . VAL A 1 93 ? -4.296 9.787 13.764 1.00 92.56 93 VAL A C 1
ATOM 688 O O . VAL A 1 93 ? -4.290 9.662 12.537 1.00 92.56 93 VAL A O 1
ATOM 691 N N . PRO A 1 94 ? -5.378 9.495 14.511 1.00 93.94 94 PRO A N 1
ATOM 692 C CA . PRO A 1 94 ? -6.631 9.050 13.918 1.00 93.94 94 PRO A CA 1
ATOM 693 C C . PRO A 1 94 ? -7.121 9.980 12.806 1.00 93.94 94 PRO A C 1
ATOM 695 O O . PRO A 1 94 ? -6.962 11.201 12.865 1.00 93.94 94 PRO A O 1
ATOM 698 N N . TYR A 1 95 ? -7.738 9.386 11.791 1.00 93.25 95 TYR A N 1
ATOM 699 C CA . TYR A 1 95 ? -8.293 10.097 10.649 1.00 93.25 95 TYR A CA 1
ATOM 700 C C . TYR A 1 95 ? -9.809 10.221 10.805 1.00 93.25 95 TYR A C 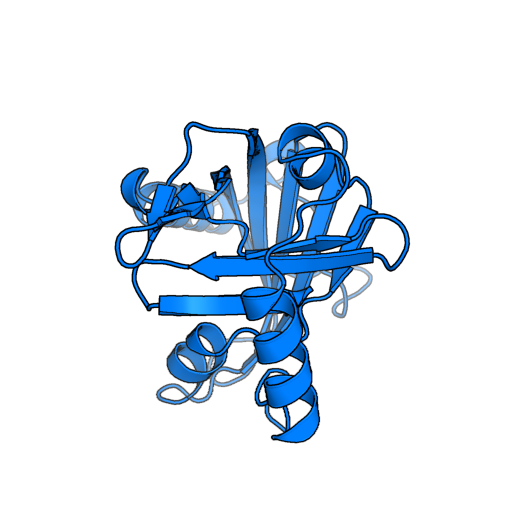1
ATOM 702 O O . TYR A 1 95 ? -10.495 9.238 11.089 1.00 93.25 95 TYR A O 1
ATOM 710 N N . MET A 1 96 ? -10.344 11.425 10.595 1.00 92.94 96 MET A N 1
ATOM 711 C CA . MET A 1 96 ? -11.788 11.661 10.589 1.00 92.94 96 MET A CA 1
ATOM 712 C C . MET A 1 96 ? -12.381 11.231 9.249 1.00 92.94 96 MET A C 1
ATOM 714 O O . MET A 1 96 ? -12.243 11.938 8.252 1.00 92.94 96 MET A O 1
ATOM 718 N N . LEU A 1 97 ? -13.075 10.096 9.237 1.00 90.81 97 LEU A N 1
ATOM 719 C CA . LEU A 1 97 ? -13.772 9.578 8.064 1.00 90.81 97 LEU A CA 1
ATOM 720 C C . LEU A 1 97 ? -15.279 9.564 8.327 1.00 90.81 97 LEU A C 1
ATOM 722 O O . LEU A 1 97 ? -15.739 8.933 9.276 1.00 90.81 97 LEU A O 1
ATOM 726 N N . ASP A 1 98 ? -16.042 10.297 7.513 1.00 88.38 98 ASP A N 1
ATOM 727 C CA . ASP A 1 98 ? -17.509 10.391 7.603 1.00 88.38 98 ASP A CA 1
ATOM 728 C C . ASP A 1 98 ? -18.032 10.695 9.024 1.00 88.38 98 ASP A C 1
ATOM 730 O O . ASP A 1 98 ? -19.025 10.143 9.497 1.00 88.38 98 ASP A O 1
ATOM 734 N N . GLY A 1 99 ? -17.337 11.590 9.735 1.00 89.19 99 GLY A N 1
ATOM 735 C CA . GLY A 1 99 ? -17.705 12.016 11.090 1.00 89.19 99 GLY A CA 1
ATOM 736 C C . GLY A 1 99 ? -17.322 11.037 12.204 1.00 89.19 99 GLY A C 1
ATOM 737 O O . GLY A 1 99 ? -17.719 11.253 13.347 1.00 89.19 99 GLY A O 1
ATOM 738 N N . ARG A 1 100 ? -16.544 9.991 11.903 1.00 89.62 100 ARG A N 1
ATOM 739 C CA . ARG A 1 100 ? -16.021 9.025 12.878 1.00 89.62 100 ARG A CA 1
ATOM 740 C C . ARG A 1 100 ? -14.494 9.042 12.886 1.00 89.62 100 ARG A C 1
ATOM 742 O O . ARG A 1 100 ? -13.871 9.128 11.829 1.00 89.62 100 ARG A O 1
ATOM 749 N N . GLU A 1 101 ? -13.893 8.927 14.066 1.00 93.44 101 GLU A N 1
ATOM 750 C CA . GLU A 1 101 ? -12.454 8.677 14.183 1.00 93.44 101 GLU A CA 1
ATOM 751 C C . GLU A 1 101 ? -12.150 7.234 13.772 1.00 93.44 101 GLU A C 1
ATOM 753 O O . GLU A 1 101 ? -12.774 6.290 14.262 1.00 93.44 101 GLU A O 1
ATOM 758 N N . ARG A 1 102 ? -11.184 7.063 12.870 1.00 94.75 102 ARG A N 1
ATOM 759 C CA . ARG A 1 102 ? -10.636 5.762 12.482 1.00 94.75 102 ARG A CA 1
ATOM 760 C C . ARG A 1 102 ? -9.140 5.720 12.800 1.00 94.75 102 ARG A C 1
ATOM 762 O O . ARG A 1 102 ? -8.457 6.721 12.565 1.00 94.75 102 ARG A O 1
ATOM 769 N N . PRO A 1 103 ? -8.603 4.591 13.299 1.00 96.38 103 PRO A N 1
ATOM 770 C CA . PRO A 1 103 ? -7.159 4.386 13.342 1.00 96.38 103 PRO A CA 1
ATOM 771 C C . PRO A 1 103 ? -6.566 4.593 11.946 1.00 96.38 103 PRO A C 1
ATOM 773 O O . PRO A 1 103 ? -7.220 4.285 10.952 1.00 96.38 103 PRO A O 1
ATOM 776 N N . ALA A 1 104 ? -5.356 5.133 11.849 1.00 95.75 104 ALA A N 1
ATOM 777 C CA . ALA A 1 104 ? -4.779 5.476 10.557 1.00 95.75 104 ALA A CA 1
ATOM 778 C C . ALA A 1 104 ? -3.287 5.183 10.505 1.00 95.75 104 ALA A C 1
ATOM 780 O O . ALA A 1 104 ? -2.564 5.359 11.489 1.00 95.75 104 ALA A O 1
ATOM 781 N N . CYS A 1 105 ? -2.825 4.774 9.329 1.00 94.94 105 CYS A N 1
ATOM 782 C CA . CYS A 1 105 ? -1.410 4.682 9.025 1.00 94.94 105 CYS A CA 1
ATOM 783 C C . CYS A 1 105 ? -0.998 5.797 8.066 1.00 94.94 105 CYS A C 1
ATOM 785 O O . CYS A 1 105 ? -1.812 6.361 7.330 1.00 94.94 105 CYS A O 1
ATOM 787 N N . ARG A 1 106 ? 0.290 6.115 8.092 1.00 93.44 106 ARG A N 1
ATOM 788 C CA . ARG A 1 106 ? 0.952 6.958 7.111 1.00 93.44 106 ARG A CA 1
ATOM 789 C C . ARG A 1 106 ? 1.870 6.090 6.260 1.00 93.44 106 ARG A C 1
ATOM 791 O O . ARG A 1 106 ? 2.707 5.381 6.817 1.00 93.44 106 ARG A O 1
ATOM 798 N N . ILE A 1 107 ? 1.715 6.166 4.943 1.00 91.94 107 ILE A N 1
ATOM 799 C CA . ILE A 1 107 ? 2.587 5.540 3.951 1.00 91.94 107 ILE A CA 1
ATOM 800 C C . ILE A 1 107 ? 3.291 6.649 3.177 1.00 91.94 107 ILE A C 1
ATOM 802 O O . ILE A 1 107 ? 2.653 7.391 2.433 1.00 91.94 107 ILE A O 1
ATOM 806 N N . ASP A 1 108 ? 4.607 6.741 3.336 1.00 90.38 108 ASP A N 1
ATOM 807 C CA . ASP A 1 108 ? 5.455 7.707 2.641 1.00 90.38 108 ASP A CA 1
ATOM 808 C C . ASP A 1 108 ? 6.336 6.968 1.635 1.00 90.38 108 ASP A C 1
ATOM 810 O O . ASP A 1 108 ? 7.395 6.451 1.999 1.00 90.38 108 ASP A O 1
ATOM 814 N N . PHE A 1 109 ? 5.899 6.898 0.375 1.00 90.81 109 PHE A N 1
ATOM 815 C CA . PHE A 1 109 ? 6.743 6.390 -0.705 1.00 90.81 109 PHE A CA 1
ATOM 816 C C . PHE A 1 109 ? 7.785 7.437 -1.092 1.00 90.81 109 PHE A C 1
ATOM 818 O O . PHE A 1 109 ? 7.454 8.562 -1.467 1.00 90.81 109 PHE A O 1
ATOM 825 N N . ASP A 1 110 ? 9.053 7.049 -1.024 1.00 89.94 110 ASP A N 1
ATOM 826 C CA . ASP A 1 110 ? 10.188 7.920 -1.312 1.00 89.94 110 ASP A CA 1
ATOM 827 C C . ASP A 1 110 ? 11.051 7.403 -2.462 1.00 89.94 110 ASP A C 1
ATOM 829 O O . ASP A 1 110 ? 12.029 8.051 -2.819 1.00 89.94 110 ASP A O 1
ATOM 833 N N . THR A 1 111 ? 10.722 6.256 -3.049 1.00 92.25 111 THR A N 1
ATOM 834 C CA . THR A 1 111 ? 11.495 5.680 -4.146 1.00 92.25 111 THR A CA 1
ATOM 835 C C . THR A 1 111 ? 10.565 4.999 -5.134 1.00 92.25 111 THR A C 1
ATOM 837 O O . THR A 1 111 ? 9.670 4.267 -4.727 1.00 92.25 111 THR A O 1
ATOM 840 N N . PHE A 1 112 ? 10.770 5.244 -6.430 1.00 91.88 112 PHE A N 1
ATOM 841 C CA . PHE A 1 112 ? 9.939 4.701 -7.507 1.00 91.88 112 PHE A CA 1
ATOM 842 C C . PHE A 1 112 ? 10.801 4.208 -8.666 1.00 91.88 112 PHE A C 1
ATOM 844 O O . PHE A 1 112 ? 11.778 4.860 -9.045 1.00 91.88 112 PHE A O 1
ATOM 851 N N . TRP A 1 113 ? 10.424 3.078 -9.258 1.00 92.56 113 TRP A N 1
ATOM 852 C CA . TRP A 1 113 ? 11.104 2.511 -10.420 1.00 92.56 113 TRP A CA 1
ATOM 853 C C . TRP A 1 113 ? 10.151 1.663 -11.261 1.00 92.56 113 TRP A C 1
ATOM 855 O O . TRP A 1 113 ? 9.076 1.268 -10.813 1.00 92.56 113 TRP A O 1
ATOM 865 N N . ILE A 1 114 ? 10.551 1.385 -12.504 1.00 89.38 114 ILE A N 1
ATOM 866 C CA . ILE A 1 114 ? 9.847 0.429 -13.365 1.00 89.38 114 ILE A CA 1
ATOM 867 C C . ILE A 1 114 ? 10.753 -0.720 -13.770 1.00 89.38 114 ILE A C 1
ATOM 869 O O . ILE A 1 114 ? 11.964 -0.541 -13.879 1.00 89.38 114 ILE A O 1
ATOM 873 N N . GLY A 1 115 ? 10.180 -1.873 -14.079 1.00 88.31 115 GLY A N 1
ATOM 874 C CA . GLY A 1 115 ? 10.875 -2.950 -14.777 1.00 88.31 115 GLY A CA 1
ATOM 875 C C . GLY A 1 115 ? 10.783 -4.294 -14.078 1.00 88.31 115 GLY A C 1
ATOM 876 O O . GLY A 1 115 ? 10.531 -4.394 -12.882 1.00 88.31 115 GLY A O 1
ATOM 877 N N . ALA A 1 116 ? 11.000 -5.338 -14.864 1.00 88.94 116 ALA A N 1
ATOM 878 C CA . ALA A 1 116 ? 11.043 -6.706 -14.382 1.00 88.94 116 ALA A CA 1
ATOM 879 C C . ALA A 1 116 ? 12.489 -7.163 -14.177 1.00 88.94 116 ALA A C 1
ATOM 881 O O . ALA A 1 116 ? 13.419 -6.545 -14.714 1.00 88.94 116 ALA A O 1
ATOM 882 N N . ARG A 1 117 ? 12.681 -8.257 -13.439 1.00 87.31 117 ARG A N 1
ATOM 883 C CA . ARG A 1 117 ? 14.000 -8.886 -13.351 1.00 87.31 117 ARG A CA 1
ATOM 884 C C . ARG A 1 117 ? 14.450 -9.377 -14.729 1.00 87.31 117 ARG A C 1
ATOM 886 O O . ARG A 1 117 ? 13.640 -9.722 -15.592 1.00 87.31 117 ARG A O 1
ATOM 893 N N . SER A 1 118 ? 15.763 -9.392 -14.946 1.00 83.94 118 SER A N 1
ATOM 894 C CA . SER A 1 118 ? 16.354 -9.850 -16.209 1.00 83.94 118 SER A CA 1
ATOM 895 C C . SER A 1 118 ? 16.206 -11.362 -16.411 1.00 83.94 118 SER A C 1
ATOM 897 O O . SER A 1 118 ? 16.058 -11.807 -17.549 1.00 83.94 118 SER A O 1
ATOM 899 N N . ASP A 1 119 ? 16.220 -12.127 -15.318 1.00 87.06 119 ASP A N 1
ATOM 900 C CA . ASP A 1 119 ? 16.067 -13.584 -15.265 1.00 87.06 119 ASP A CA 1
ATOM 901 C C . ASP A 1 119 ? 14.602 -14.042 -15.164 1.00 87.06 119 ASP A C 1
ATOM 903 O O . ASP A 1 119 ? 14.279 -15.147 -15.597 1.00 87.06 119 ASP A O 1
ATOM 907 N N . ASP A 1 120 ? 13.710 -13.185 -14.664 1.00 87.25 120 ASP A N 1
ATOM 908 C CA . ASP A 1 120 ? 12.280 -13.459 -14.549 1.00 87.25 120 ASP A CA 1
ATOM 909 C C . ASP A 1 120 ? 11.422 -12.215 -14.827 1.00 87.25 120 ASP A C 1
ATOM 911 O O . ASP A 1 120 ? 11.223 -11.342 -13.980 1.00 87.25 120 ASP A O 1
ATOM 915 N N . LYS A 1 121 ? 10.826 -12.173 -16.023 1.00 85.56 121 LYS A N 1
ATOM 916 C CA . LYS A 1 121 ? 9.923 -11.084 -16.4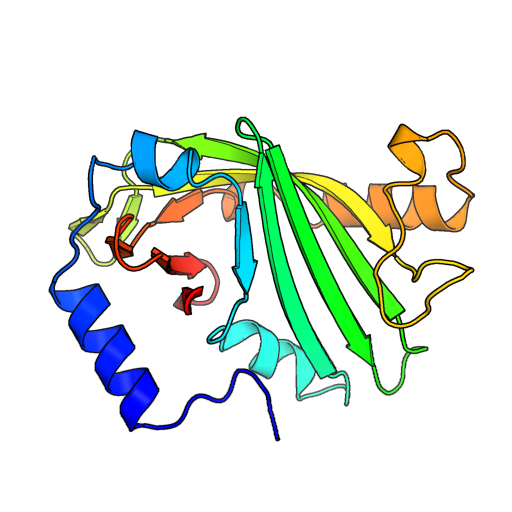26 1.00 85.56 121 LYS A CA 1
ATOM 917 C C . LYS A 1 121 ? 8.591 -11.081 -15.673 1.00 85.56 121 LYS A C 1
ATOM 919 O O . LYS A 1 121 ? 7.852 -10.098 -15.756 1.00 85.56 121 LYS A O 1
ATOM 924 N N . SER A 1 122 ? 8.256 -12.178 -14.994 1.00 86.19 122 SER A N 1
ATOM 925 C CA . SER A 1 122 ? 7.054 -12.272 -14.171 1.00 86.19 122 SER A CA 1
ATOM 926 C C . SER A 1 122 ? 7.227 -11.645 -12.792 1.00 86.19 122 SER A C 1
ATOM 928 O O . SER A 1 122 ? 6.222 -11.453 -12.125 1.00 86.19 122 SER A O 1
ATOM 930 N N . SER A 1 123 ? 8.442 -11.227 -12.425 1.00 89.69 123 SER A N 1
ATOM 931 C CA . SER A 1 123 ? 8.741 -10.604 -11.136 1.00 89.69 123 SER A CA 1
ATOM 932 C C . SER A 1 123 ? 9.254 -9.166 -11.301 1.00 89.69 123 SER A C 1
ATOM 934 O O . SER A 1 123 ? 10.017 -8.889 -12.237 1.00 89.69 123 SER A O 1
ATOM 936 N N . PRO A 1 124 ? 8.881 -8.233 -10.405 1.00 92.38 124 PRO A N 1
ATOM 937 C CA . PRO A 1 124 ? 9.442 -6.886 -10.397 1.00 92.38 124 PRO A CA 1
ATOM 938 C C . PRO A 1 124 ? 10.939 -6.948 -10.077 1.00 92.38 124 PRO A C 1
ATOM 940 O O . PRO A 1 124 ? 11.377 -7.761 -9.262 1.00 92.38 124 PRO A O 1
ATOM 943 N N . ARG A 1 125 ? 11.750 -6.093 -10.709 1.00 92.44 125 ARG A N 1
ATOM 944 C CA . ARG A 1 125 ? 13.163 -5.969 -10.310 1.00 92.44 125 ARG A CA 1
ATOM 945 C C . ARG A 1 125 ? 13.296 -5.276 -8.958 1.00 92.44 125 ARG A C 1
ATOM 947 O O . ARG A 1 125 ? 12.383 -4.573 -8.524 1.00 92.44 125 ARG A O 1
ATOM 954 N N . ASP A 1 126 ? 14.455 -5.424 -8.337 1.00 92.88 126 ASP A N 1
ATOM 955 C CA . ASP A 1 126 ? 14.799 -4.701 -7.114 1.00 92.88 126 ASP A CA 1
ATOM 956 C C . ASP A 1 126 ? 15.052 -3.213 -7.371 1.00 92.88 126 ASP A C 1
ATOM 958 O O . ASP A 1 126 ? 15.274 -2.799 -8.513 1.00 92.88 126 ASP A O 1
ATOM 962 N N . ASP A 1 127 ? 15.001 -2.409 -6.303 1.00 92.25 127 ASP A N 1
ATOM 963 C CA . ASP A 1 127 ? 15.230 -0.968 -6.390 1.00 92.25 127 ASP A CA 1
ATOM 964 C C . ASP A 1 127 ? 16.654 -0.676 -6.898 1.00 92.25 127 ASP A C 1
ATOM 966 O O . ASP A 1 127 ? 17.639 -0.904 -6.184 1.00 92.25 127 ASP A O 1
ATOM 970 N N . PRO A 1 128 ? 16.791 -0.108 -8.108 1.00 89.56 128 PRO A N 1
ATOM 971 C CA . PRO A 1 128 ? 18.098 0.178 -8.676 1.00 89.56 128 PRO A CA 1
ATOM 972 C C . PRO A 1 128 ? 18.803 1.356 -7.990 1.00 89.56 128 PRO A C 1
ATOM 974 O O . PRO A 1 128 ? 20.005 1.551 -8.174 1.00 89.56 128 PRO A O 1
ATOM 977 N N . ASN A 1 129 ? 18.080 2.184 -7.227 1.00 86.31 129 ASN A N 1
ATOM 978 C CA . ASN A 1 129 ? 18.679 3.284 -6.476 1.00 86.31 129 ASN A CA 1
ATOM 979 C C . ASN A 1 129 ? 19.412 2.744 -5.243 1.00 86.31 129 ASN A C 1
ATOM 981 O O . ASN A 1 129 ? 20.526 3.190 -4.971 1.00 86.31 129 ASN A O 1
ATOM 985 N N . ALA A 1 130 ? 18.831 1.761 -4.547 1.00 87.19 130 ALA A N 1
ATOM 986 C CA . ALA A 1 130 ? 19.468 1.073 -3.428 1.00 87.19 130 ALA A CA 1
ATOM 987 C C . ALA A 1 130 ? 20.701 0.251 -3.846 1.00 87.19 130 ALA A C 1
ATOM 989 O O . ALA A 1 130 ? 21.693 0.241 -3.118 1.00 87.19 130 ALA A O 1
ATOM 990 N N . SER A 1 131 ? 20.672 -0.404 -5.015 1.00 87.12 131 SER A N 1
ATOM 991 C CA . SER A 1 131 ? 21.813 -1.192 -5.519 1.00 87.12 131 SER A CA 1
ATOM 992 C C . SER A 1 131 ? 22.908 -0.355 -6.196 1.00 87.12 131 SER A C 1
ATOM 994 O O . SER A 1 131 ? 24.015 -0.845 -6.410 1.00 87.12 131 SER A O 1
ATOM 996 N N . GLY A 1 132 ? 22.629 0.911 -6.532 1.00 86.56 132 GLY A N 1
ATOM 997 C CA . GLY A 1 132 ? 23.544 1.776 -7.286 1.00 86.56 132 GLY A CA 1
ATOM 998 C C . GLY A 1 132 ? 23.535 1.538 -8.803 1.00 86.56 132 GLY A C 1
ATOM 999 O O . GLY A 1 132 ? 24.367 2.098 -9.516 1.00 86.56 132 GLY A O 1
ATOM 1000 N N . GLU A 1 133 ? 22.585 0.752 -9.309 1.00 88.25 133 GLU A N 1
ATOM 1001 C CA . GLU A 1 133 ? 22.445 0.386 -10.726 1.00 88.25 133 GLU A CA 1
ATOM 1002 C C . GLU A 1 133 ? 21.473 1.302 -11.500 1.00 88.25 133 GLU A C 1
ATOM 1004 O O . GLU A 1 133 ? 21.189 1.073 -12.677 1.00 88.25 133 GLU A O 1
ATOM 1009 N N . ALA A 1 134 ? 20.963 2.362 -10.861 1.00 87.88 134 ALA A N 1
ATOM 1010 C CA . ALA A 1 134 ? 19.989 3.284 -11.447 1.00 87.88 134 ALA A CA 1
ATOM 1011 C C . ALA A 1 134 ? 20.508 4.002 -12.703 1.00 87.88 134 ALA A C 1
ATOM 1013 O O . ALA A 1 134 ? 21.419 4.841 -12.655 1.00 87.88 134 ALA A O 1
ATOM 1014 N N . ASN A 1 135 ? 19.846 3.736 -13.831 1.00 87.69 135 ASN A N 1
ATOM 1015 C CA . ASN A 1 135 ? 20.093 4.421 -15.097 1.00 87.69 135 ASN A CA 1
ATOM 1016 C C . ASN A 1 135 ? 19.358 5.785 -15.172 1.00 87.69 135 ASN A C 1
ATOM 1018 O O . ASN A 1 135 ? 18.708 6.231 -14.226 1.00 87.69 135 ASN A O 1
ATOM 1022 N N . VAL A 1 136 ? 19.482 6.498 -16.299 1.00 87.69 136 VAL A N 1
ATOM 1023 C CA . VAL A 1 136 ? 18.869 7.833 -16.483 1.00 87.69 136 VAL A CA 1
ATOM 1024 C C . VAL A 1 136 ? 17.337 7.786 -16.435 1.00 87.69 136 VAL A C 1
ATOM 1026 O O . VAL A 1 136 ? 16.719 8.686 -15.867 1.00 87.69 136 VAL A O 1
ATOM 1029 N N . VAL A 1 137 ? 16.728 6.741 -16.999 1.00 85.06 137 VAL A N 1
ATOM 1030 C CA . VAL A 1 137 ? 15.271 6.549 -16.993 1.00 85.06 137 VAL A CA 1
ATOM 1031 C C . VAL A 1 137 ? 14.785 6.282 -15.569 1.00 85.06 137 VAL A C 1
ATOM 1033 O O . VAL A 1 137 ? 13.815 6.897 -15.135 1.00 85.06 137 VAL A O 1
ATOM 1036 N N . ASP A 1 138 ? 15.512 5.462 -14.809 1.00 86.06 138 ASP A N 1
ATOM 1037 C CA . ASP A 1 138 ? 15.204 5.156 -13.407 1.00 86.06 138 ASP A CA 1
ATOM 1038 C C . ASP A 1 138 ? 15.198 6.420 -12.549 1.00 86.06 138 ASP A C 1
ATOM 1040 O O . ASP A 1 138 ? 14.264 6.665 -11.789 1.00 86.06 138 ASP A O 1
ATOM 1044 N N . LYS A 1 139 ? 16.210 7.275 -12.725 1.00 87.06 139 LYS A N 1
ATOM 1045 C CA . LYS A 1 139 ? 16.306 8.557 -12.013 1.00 87.06 139 LYS A CA 1
ATOM 1046 C C . LYS A 1 139 ? 15.158 9.499 -12.371 1.00 87.06 139 LYS A C 1
ATOM 1048 O O . LYS A 1 139 ? 14.641 10.178 -11.485 1.00 87.06 139 LYS A O 1
ATOM 1053 N N . ALA A 1 140 ? 14.751 9.535 -13.641 1.00 86.06 140 ALA A N 1
ATOM 1054 C CA . ALA A 1 140 ? 13.620 10.346 -14.084 1.00 86.06 140 ALA A CA 1
ATOM 1055 C C . ALA A 1 140 ? 12.297 9.858 -13.473 1.00 86.06 140 ALA A C 1
ATOM 1057 O O . ALA A 1 140 ? 11.535 10.666 -12.949 1.00 86.06 140 ALA A O 1
ATOM 1058 N N . ILE A 1 141 ? 12.050 8.545 -13.476 1.00 85.94 141 ILE A N 1
ATOM 1059 C CA . ILE A 1 141 ? 10.850 7.937 -12.878 1.00 85.94 141 ILE A CA 1
ATOM 1060 C C . ILE A 1 141 ? 10.809 8.181 -11.376 1.00 85.94 141 ILE A C 1
ATOM 1062 O O . ILE A 1 141 ? 9.780 8.609 -10.860 1.00 85.94 141 ILE A O 1
ATOM 1066 N N . ASN A 1 142 ? 11.935 7.984 -10.691 1.00 87.56 142 ASN A N 1
ATOM 1067 C CA . ASN A 1 142 ? 12.037 8.237 -9.261 1.00 87.56 142 ASN A CA 1
ATOM 1068 C C . ASN A 1 142 ? 11.717 9.706 -8.928 1.00 87.56 142 ASN A C 1
ATOM 1070 O O . ASN A 1 142 ? 10.952 9.993 -8.011 1.00 87.56 142 ASN A O 1
ATOM 1074 N N . ALA A 1 143 ? 12.247 10.650 -9.714 1.00 86.19 143 ALA A N 1
ATOM 1075 C CA . ALA A 1 143 ? 11.962 12.072 -9.541 1.00 86.19 143 ALA A CA 1
ATOM 1076 C C . ALA A 1 143 ? 10.483 12.416 -9.793 1.00 86.19 143 ALA A C 1
ATOM 1078 O O . ALA A 1 143 ? 9.888 13.145 -9.002 1.00 86.19 143 ALA A O 1
ATOM 1079 N N . ILE A 1 144 ? 9.878 11.876 -10.857 1.00 82.75 144 ILE A N 1
ATOM 1080 C CA . ILE A 1 144 ? 8.455 12.089 -11.170 1.00 82.75 144 ILE A CA 1
ATOM 1081 C C . ILE A 1 144 ? 7.567 11.513 -10.062 1.00 82.75 144 ILE A C 1
ATOM 1083 O O . ILE A 1 144 ? 6.652 12.195 -9.603 1.00 82.75 144 ILE A O 1
ATOM 1087 N N . GLY A 1 145 ? 7.855 10.293 -9.600 1.00 79.94 145 GLY A N 1
ATOM 1088 C CA . GLY A 1 145 ? 7.100 9.632 -8.535 1.00 79.94 145 GLY A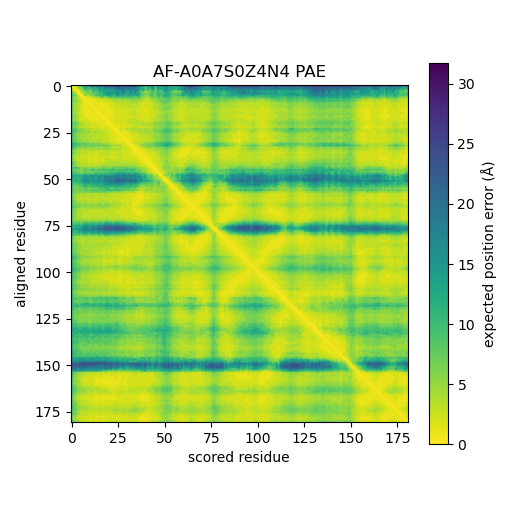 CA 1
ATOM 1089 C C . GLY A 1 145 ? 7.120 10.426 -7.229 1.00 79.94 145 GLY A C 1
ATOM 1090 O O . GLY A 1 145 ? 6.061 10.708 -6.673 1.00 79.94 145 GLY A O 1
ATOM 1091 N N . LYS A 1 146 ? 8.301 10.897 -6.805 1.00 83.38 146 LYS A N 1
ATOM 1092 C CA . LYS A 1 146 ? 8.464 11.759 -5.618 1.00 83.38 146 LYS A CA 1
ATOM 1093 C C . LYS A 1 146 ? 7.652 13.051 -5.684 1.00 83.38 146 LYS A C 1
ATOM 1095 O O . LYS A 1 146 ? 7.176 13.524 -4.661 1.00 83.38 146 LYS A O 1
ATOM 1100 N N . VAL A 1 147 ? 7.525 13.642 -6.872 1.00 76.44 147 VAL A N 1
ATOM 1101 C CA . VAL A 1 147 ? 6.744 14.874 -7.069 1.00 76.44 147 VAL A CA 1
ATOM 1102 C C . VAL A 1 147 ? 5.241 14.583 -7.105 1.00 76.44 147 VAL A C 1
ATOM 1104 O O . VAL A 1 147 ? 4.456 15.391 -6.618 1.00 76.44 147 VAL A O 1
ATOM 1107 N N . GLY A 1 148 ? 4.833 13.448 -7.681 1.00 66.31 148 GLY A N 1
ATOM 1108 C CA . GLY A 1 148 ? 3.426 13.052 -7.792 1.00 66.31 148 GLY A CA 1
ATOM 1109 C C . GLY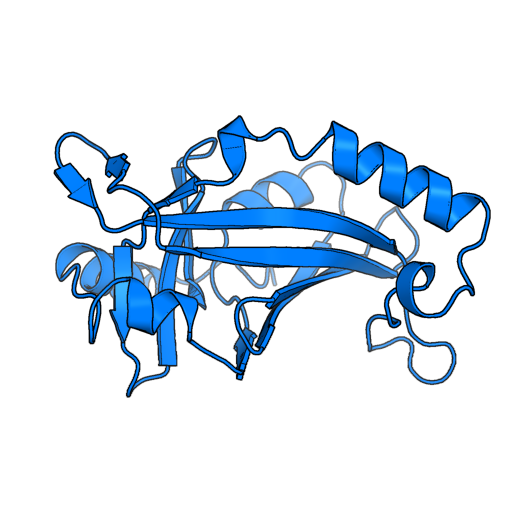 A 1 148 ? 2.818 12.543 -6.483 1.00 66.31 148 GLY A C 1
ATOM 1110 O O . GLY A 1 148 ? 1.638 12.780 -6.225 1.00 66.31 148 GLY A O 1
ATOM 1111 N N . PHE A 1 149 ? 3.611 11.881 -5.638 1.00 64.62 149 PHE A N 1
ATOM 1112 C CA . PHE A 1 149 ? 3.185 11.399 -4.326 1.00 64.62 149 PHE A CA 1
ATOM 1113 C C . PHE A 1 149 ? 3.312 12.521 -3.280 1.00 64.62 149 PHE A C 1
ATOM 1115 O O . PHE A 1 149 ? 4.223 12.548 -2.459 1.00 64.62 149 PHE A O 1
ATOM 1122 N N . LEU A 1 150 ? 2.420 13.512 -3.360 1.00 58.12 150 LEU A N 1
ATOM 1123 C CA . LEU A 1 150 ? 2.373 14.627 -2.410 1.00 58.12 150 LEU A CA 1
ATOM 1124 C C . LEU A 1 150 ? 1.906 14.158 -1.019 1.00 58.12 150 LEU A C 1
ATOM 1126 O O . LEU A 1 150 ? 0.963 13.375 -0.898 1.00 58.12 150 LEU A O 1
ATOM 1130 N N . GLU A 1 151 ? 2.509 14.726 0.032 1.00 53.09 151 GLU A N 1
ATOM 1131 C CA . GLU A 1 151 ? 2.303 14.390 1.457 1.00 53.09 151 GLU A CA 1
ATOM 1132 C C . GLU A 1 151 ? 0.832 14.377 1.926 1.00 53.09 151 GLU A C 1
ATOM 1134 O O . GLU A 1 151 ? 0.505 13.724 2.913 1.00 53.09 151 GLU A O 1
ATOM 1139 N N . GLY A 1 152 ? -0.082 15.059 1.225 1.00 54.50 152 GLY A N 1
ATOM 1140 C CA . GLY A 1 152 ? -1.509 15.114 1.575 1.00 54.50 152 GLY A CA 1
ATOM 1141 C C . GLY A 1 152 ? -2.300 13.827 1.305 1.00 54.50 152 GLY A C 1
ATOM 1142 O O . GLY A 1 152 ? -3.467 13.745 1.679 1.00 54.50 152 GLY A O 1
ATOM 1143 N N . ILE A 1 153 ? -1.686 12.841 0.649 1.00 69.19 153 ILE A N 1
ATOM 1144 C CA . ILE A 1 153 ? -2.312 11.575 0.239 1.00 69.19 153 ILE A CA 1
ATOM 1145 C C . ILE A 1 153 ? -1.745 10.379 1.040 1.00 69.19 153 ILE A C 1
ATOM 1147 O O . ILE A 1 153 ? -2.216 9.252 0.916 1.00 69.19 153 ILE A O 1
ATOM 1151 N N . ALA A 1 154 ? -0.763 10.632 1.908 1.00 84.06 154 ALA A N 1
ATOM 1152 C CA . ALA A 1 154 ? -0.014 9.610 2.632 1.00 84.06 154 ALA A CA 1
ATOM 1153 C C . ALA A 1 154 ? -0.774 8.984 3.812 1.00 84.06 154 ALA A C 1
ATOM 1155 O O . ALA A 1 154 ? -0.316 7.978 4.337 1.00 84.06 154 ALA A O 1
ATOM 1156 N N . THR A 1 155 ? -1.897 9.554 4.258 1.00 92.19 155 THR A N 1
ATOM 1157 C CA . THR A 1 155 ? -2.644 9.043 5.419 1.00 92.19 155 THR A CA 1
ATOM 1158 C C . THR A 1 155 ? -3.833 8.195 4.987 1.00 92.19 155 THR A C 1
ATOM 1160 O O . THR A 1 155 ? -4.730 8.676 4.292 1.00 92.19 155 THR A O 1
ATOM 1163 N N . PHE A 1 156 ? -3.869 6.956 5.469 1.00 93.69 156 PHE A N 1
ATOM 1164 C CA . PHE A 1 156 ? -4.869 5.955 5.126 1.00 93.69 156 PHE A CA 1
ATOM 1165 C C . PHE A 1 156 ? -5.587 5.502 6.405 1.00 93.69 156 PHE A C 1
ATOM 1167 O O . PHE A 1 156 ? -4.947 4.920 7.288 1.00 93.69 156 PHE A O 1
ATOM 1174 N N . PRO A 1 157 ? -6.898 5.767 6.560 1.00 95.88 157 PRO A N 1
ATOM 1175 C CA . PRO A 1 157 ? -7.668 5.175 7.644 1.00 95.88 157 PRO A CA 1
ATOM 1176 C C . PRO A 1 157 ? -7.746 3.657 7.457 1.00 95.88 157 PRO A C 1
ATOM 1178 O O . PRO A 1 157 ? -8.105 3.173 6.381 1.00 95.88 157 PRO A O 1
ATOM 1181 N N . VAL A 1 158 ? -7.448 2.922 8.524 1.00 96.88 158 VAL A N 1
ATOM 1182 C CA . VAL A 1 158 ? -7.652 1.478 8.622 1.00 96.88 158 VAL A CA 1
ATOM 1183 C C . VAL A 1 158 ? -9.103 1.245 9.027 1.00 96.88 158 VAL A C 1
ATOM 1185 O O . VAL A 1 158 ? -9.566 1.723 10.065 1.00 96.88 158 VAL A O 1
ATOM 1188 N N . LEU A 1 159 ? -9.834 0.559 8.157 1.00 97.19 159 LEU A N 1
ATOM 1189 C CA . LEU A 1 159 ? -11.244 0.238 8.329 1.00 97.19 159 LEU A CA 1
ATOM 1190 C C . LEU A 1 159 ? -11.438 -1.109 9.016 1.00 97.19 159 LEU A C 1
ATOM 1192 O O . LEU A 1 159 ? -12.424 -1.252 9.720 1.00 97.19 159 LEU A O 1
ATOM 1196 N N . PHE A 1 160 ? -10.515 -2.050 8.823 1.00 97.19 160 PHE A N 1
ATOM 1197 C CA . PHE A 1 160 ? -10.506 -3.357 9.472 1.00 97.19 160 PHE A CA 1
ATOM 1198 C C . PHE A 1 160 ? -9.087 -3.938 9.447 1.00 97.19 160 PHE A C 1
ATOM 1200 O O . PHE A 1 160 ? -8.352 -3.716 8.483 1.00 97.19 160 PHE A O 1
ATOM 1207 N N . TYR A 1 161 ? -8.698 -4.681 10.479 1.00 96.94 161 TYR A N 1
ATOM 1208 C CA . TYR A 1 161 ? -7.473 -5.477 10.484 1.00 96.94 161 TYR A CA 1
ATOM 1209 C C . TYR A 1 161 ? -7.611 -6.680 11.412 1.00 96.94 161 TYR A C 1
ATOM 1211 O O . TYR A 1 161 ? -7.863 -6.511 12.607 1.00 96.94 161 TYR A O 1
ATOM 1219 N N . ASP A 1 162 ? -7.338 -7.867 10.880 1.00 95.19 162 ASP A N 1
ATOM 1220 C CA . ASP A 1 162 ? -7.249 -9.109 11.639 1.00 95.19 162 ASP A CA 1
ATOM 1221 C C . ASP A 1 162 ? -5.892 -9.778 11.391 1.00 95.19 162 ASP A C 1
ATOM 1223 O O . ASP A 1 162 ? -5.567 -10.171 10.270 1.00 95.19 162 ASP A O 1
ATOM 1227 N N . ALA A 1 163 ? -5.095 -9.893 12.455 1.00 91.38 163 ALA A N 1
ATOM 1228 C CA . ALA A 1 163 ? -3.754 -10.465 12.402 1.00 91.38 163 ALA A CA 1
ATOM 1229 C C . ALA A 1 163 ? -3.753 -12.000 12.309 1.00 91.38 163 ALA A C 1
ATOM 1231 O O . ALA A 1 163 ? -2.793 -12.567 11.794 1.00 91.38 163 ALA A O 1
ATOM 1232 N N . ASP A 1 164 ? -4.797 -12.667 12.808 1.00 90.50 164 ASP A N 1
ATOM 1233 C CA . ASP A 1 164 ? -4.890 -14.129 12.814 1.00 90.50 164 ASP A CA 1
ATOM 1234 C C . ASP A 1 164 ? -5.359 -14.642 11.448 1.00 90.50 164 ASP A C 1
ATOM 1236 O O . ASP A 1 164 ? -4.875 -15.663 10.956 1.00 90.50 164 ASP A O 1
ATOM 1240 N N . VAL A 1 165 ? -6.293 -13.917 10.826 1.00 90.88 165 VAL A N 1
ATOM 1241 C CA . VAL A 1 165 ? -6.805 -14.222 9.482 1.00 90.88 165 VAL A CA 1
ATOM 1242 C C . VAL A 1 165 ? -5.886 -13.663 8.391 1.00 90.88 165 VAL A C 1
ATOM 1244 O O . VAL A 1 165 ? -5.838 -14.221 7.296 1.00 90.88 165 VAL A O 1
ATOM 1247 N N . GLY A 1 166 ? -5.135 -12.597 8.686 1.00 92.62 166 GLY A N 1
ATOM 1248 C CA . GLY A 1 166 ? -4.255 -11.939 7.723 1.00 92.62 166 GLY A CA 1
ATOM 1249 C C . GLY A 1 166 ? -5.037 -11.133 6.691 1.00 92.62 166 GLY A C 1
ATOM 1250 O O . GLY A 1 166 ? -4.786 -11.269 5.501 1.00 92.62 166 GLY A O 1
ATOM 1251 N N . VAL A 1 167 ? -6.005 -10.329 7.145 1.00 95.62 167 VAL A N 1
ATOM 1252 C CA . VAL A 1 167 ? -6.822 -9.460 6.279 1.00 95.62 167 VAL A CA 1
ATOM 1253 C C . VAL A 1 167 ? -6.774 -8.029 6.785 1.00 95.62 167 VAL A C 1
ATOM 1255 O O . VAL A 1 167 ? -6.950 -7.767 7.979 1.00 95.62 167 VAL A O 1
ATOM 1258 N N . VAL A 1 168 ? -6.594 -7.086 5.866 1.00 96.38 168 VAL A N 1
ATOM 1259 C CA . VAL A 1 168 ? -6.647 -5.653 6.146 1.00 96.38 168 VAL A CA 1
ATOM 1260 C C . VAL A 1 168 ? -7.544 -4.941 5.145 1.00 96.38 168 VAL A C 1
ATOM 1262 O O . VAL A 1 168 ? -7.511 -5.204 3.945 1.00 96.38 168 VAL A O 1
ATOM 1265 N N . VAL A 1 169 ? -8.331 -3.987 5.638 1.00 96.94 169 VAL A N 1
ATOM 1266 C CA . VAL A 1 169 ? -9.080 -3.052 4.800 1.00 96.94 169 VAL A CA 1
ATOM 1267 C C . VAL A 1 169 ? -8.701 -1.638 5.198 1.00 96.94 169 VAL A C 1
ATOM 1269 O O . VAL A 1 169 ? -8.827 -1.251 6.358 1.00 96.94 169 VAL A O 1
ATOM 1272 N N . PHE A 1 170 ? -8.265 -0.837 4.236 1.00 95.56 170 PHE A N 1
ATOM 1273 C CA . PHE A 1 170 ? -7.977 0.582 4.429 1.00 95.56 170 PHE A CA 1
ATOM 1274 C C . PHE A 1 170 ? -8.580 1.401 3.295 1.00 95.56 170 PHE A C 1
ATOM 1276 O O . PHE A 1 170 ? -8.893 0.874 2.230 1.00 95.56 170 PHE A O 1
ATOM 1283 N N . GLN A 1 171 ? -8.782 2.697 3.515 1.00 94.38 171 GLN A N 1
ATOM 1284 C CA . GLN A 1 171 ? -9.308 3.570 2.469 1.00 94.38 171 GLN A CA 1
ATOM 1285 C C . GLN A 1 171 ? -8.213 4.445 1.884 1.00 94.38 171 GLN A C 1
ATOM 1287 O O . GLN A 1 171 ? -7.375 4.967 2.610 1.00 94.38 171 GLN A O 1
ATOM 1292 N N . PHE A 1 172 ? -8.291 4.668 0.575 1.00 90.69 172 PHE A N 1
ATOM 1293 C CA . PHE A 1 172 ? -7.674 5.784 -0.120 1.00 90.69 172 PHE A CA 1
ATOM 1294 C C . PHE A 1 172 ? -8.649 6.973 -0.161 1.00 90.69 172 PHE A C 1
ATOM 1296 O O . PHE A 1 172 ? -9.541 6.999 -1.024 1.00 90.69 172 PHE A O 1
ATOM 1303 N N . PRO A 1 173 ? -8.522 7.965 0.746 1.00 89.00 173 PRO A N 1
ATOM 1304 C CA . PRO A 1 173 ? -9.534 9.008 0.896 1.00 89.00 173 PRO A CA 1
ATOM 1305 C C . PRO A 1 173 ? -9.774 9.869 -0.354 1.00 89.00 173 PRO A C 1
ATOM 1307 O O . PRO A 1 173 ? -10.942 10.150 -0.633 1.00 89.00 173 PRO A O 1
ATOM 1310 N N . PRO A 1 174 ? -8.752 10.252 -1.161 1.00 86.00 174 PRO A N 1
ATOM 1311 C CA . PRO A 1 174 ? -8.966 11.105 -2.334 1.00 86.00 174 PRO A CA 1
ATOM 1312 C C . PRO A 1 174 ? -10.003 10.577 -3.327 1.00 86.00 174 PRO A C 1
ATOM 1314 O O . PRO A 1 174 ? -10.668 11.371 -3.988 1.00 86.00 174 PRO A O 1
ATOM 1317 N N . LEU A 1 175 ? -10.152 9.252 -3.426 1.00 86.31 175 LEU A N 1
ATOM 1318 C CA . LEU A 1 175 ? -11.115 8.603 -4.322 1.00 86.31 175 LEU A CA 1
ATOM 1319 C C . LEU A 1 175 ? -12.183 7.801 -3.573 1.00 86.31 175 LEU A C 1
ATOM 1321 O O . LEU A 1 175 ? -12.942 7.081 -4.216 1.00 86.31 175 LEU A O 1
ATOM 1325 N N . LYS A 1 176 ? -12.233 7.897 -2.235 1.00 89.69 176 LYS A N 1
ATOM 1326 C CA . LYS A 1 176 ? -13.106 7.081 -1.372 1.00 89.69 176 LYS A CA 1
ATOM 1327 C C . LYS A 1 176 ? -13.058 5.590 -1.726 1.00 89.69 176 LYS A C 1
ATOM 1329 O O . LYS A 1 176 ? -14.076 4.905 -1.733 1.00 89.69 176 LYS A O 1
ATOM 1334 N N . SER A 1 177 ? -11.873 5.100 -2.083 1.00 90.25 177 SER A N 1
ATOM 1335 C CA . SER A 1 177 ? -11.697 3.723 -2.537 1.00 90.25 177 SER A CA 1
ATOM 1336 C C . SER A 1 177 ? -11.202 2.881 -1.384 1.00 90.25 177 SER A C 1
ATOM 1338 O O . SER A 1 177 ? -10.107 3.124 -0.883 1.00 90.25 177 SER A O 1
ATOM 1340 N N . ASN A 1 178 ? -11.967 1.865 -1.011 1.00 93.88 178 ASN A N 1
ATOM 1341 C CA . ASN A 1 178 ? -11.485 0.847 -0.088 1.00 93.88 178 ASN A CA 1
ATOM 1342 C C . ASN A 1 178 ? -10.487 -0.058 -0.820 1.00 93.88 178 ASN A C 1
ATOM 1344 O O . ASN A 1 178 ? -10.610 -0.283 -2.027 1.00 93.88 178 ASN A O 1
ATOM 1348 N N . ILE A 1 179 ? -9.469 -0.500 -0.098 1.00 93.38 179 ILE A N 1
ATOM 1349 C CA . ILE A 1 179 ? -8.421 -1.400 -0.559 1.00 93.38 179 ILE A CA 1
ATOM 1350 C C . ILE A 1 179 ? -8.387 -2.548 0.439 1.00 93.38 179 ILE A C 1
ATOM 1352 O O . ILE A 1 179 ? -8.269 -2.295 1.639 1.00 93.38 179 ILE A O 1
ATOM 1356 N N . ALA A 1 180 ? -8.529 -3.775 -0.056 1.00 95.38 180 ALA A N 1
ATOM 1357 C CA . ALA A 1 180 ? -8.501 -4.983 0.758 1.00 95.38 180 ALA A CA 1
ATOM 1358 C C . ALA A 1 180 ? -7.373 -5.908 0.294 1.00 95.38 180 ALA A C 1
ATOM 1360 O O . ALA A 1 180 ? -7.204 -6.125 -0.916 1.00 95.38 180 ALA A O 1
ATOM 1361 N N . ALA A 1 181 ? -6.605 -6.400 1.263 1.00 93.25 181 ALA A N 1
ATOM 1362 C CA . ALA A 1 181 ? -5.452 -7.271 1.075 1.00 93.25 181 ALA A CA 1
ATOM 1363 C C . ALA A 1 181 ? -5.385 -8.336 2.170 1.00 93.25 181 ALA A C 1
ATOM 1365 O O . ALA A 1 181 ? -5.966 -8.096 3.257 1.00 93.25 181 ALA A O 1
#

Solvent-accessible surface area (backbone atoms only — not comparable to full-atom values): 9667 Å² total; per-residue (Å²): 134,60,81,37,70,62,53,72,68,59,48,51,52,51,52,51,45,48,68,69,44,49,47,52,81,38,49,69,42,58,45,56,57,58,46,79,38,58,52,50,32,36,54,58,59,55,65,68,19,61,88,65,59,37,44,74,59,64,41,36,38,39,30,54,94,34,31,34,36,40,43,31,28,37,36,59,83,54,83,68,37,21,47,36,36,31,34,37,36,36,60,50,74,63,35,77,52,96,91,37,83,27,51,15,35,35,46,50,61,74,42,31,41,71,37,40,30,95,93,40,74,92,39,67,43,77,66,35,73,83,74,71,68,54,50,74,67,40,53,52,43,23,54,52,43,50,65,69,58,47,80,93,70,25,61,29,35,46,34,22,31,37,76,90,80,61,40,40,30,32,35,45,65,97,74,71,26,56,35,32,50

pLDDT: mean 86.99, std 10.71, range [46.25, 97.19]

Sequence (181 aa):
VNLYDVDDDIQLCIDILIEDGSVSGGIENAVRGDGEWQVFCAPHIVNLAGPVGVRFAPLQYVIDGGKIRSDVRHGGIVPDGWLSASGKVSATVPYMLDGRERPACRIDFDTFWIGARSDDKSSPRDDPNASGEANVVDKAINAIGKVGFLEGIATFPVLFYDADVGVVVFQFPPLKSNIAA

Organism: NCBI:txid1486918

Radius of gyration: 16.49 Å; Cα contacts (8 Å, |Δi|>4): 381; chains: 1; bounding box: 45×29×43 Å